Protein AF-A0A6N7JPL5-F1 (afdb_monomer)

Foldseek 3Di:
DDDDDDDDDDDDDDDDDDDDDPDDDDDDDDDDQDPVNVVVVVPDDDDPDDDDDPDPVPDQDPVRVVVVVVVVLVVLVPPQPPPADQADQLDDQDQLLPDDPVSLVSLVVSLVSLLVSLVSRLVVLVVVCVVCVVPDDPVRNVVSVVNNVSSVVSSVVSVVNSVVSNVNNCVNVVVCPDDPDD

Nearest PDB structures (foldseek):
  4afl-assembly1_C  TM=7.849E-01  e=1.582E+00  Homo sapiens
  5me8-assembly1_B  TM=6.069E-01  e=1.582E+00  Homo sapiens
  6byj-assembly1_A  TM=5.836E-01  e=2.526E+00  Homo sapiens
  8d9o-assembly1_A  TM=3.105E-01  e=5.509E+00  synthetic construct
  6fws-assembly1_A  TM=2.160E-01  e=5.803E+00  Escherichia coli

Secondary structure (DSSP, 8-state):
----------------------PPPPS---SS--HHHHHHHHTSPPPS-PPPPPPGGGSPPHHHHHHHHHHHHHHT-PPPPTT-PPPPP--PPP-TTT--HHHHHHHHHHHHHHHHHHHHHHHHHHHHHHHHTTT--HHHHHHHHHHHHHHHHHHHHHHHHHHHHHHHHHHHHHS-PPPPP-

Sequence (182 aa):
MSVLSSRTLVAAALLFSAGTAYAAPDKSEPVGPTMGDIVRQASQPAPKAAAPLPAATNLPTMGDIVKQTEAQAKAAQHKAPEGCTRPKLPGDVPDGTKANEEEIRQAQLRVKAYVSESEEFNRCLDALVQANYSRLTVHEYLSLTAQHDLTISAMQLFAERFNVQLRAFKARNNGTAPAAKP

Mean predicted aligned error: 18.28 Å

pLDDT: mean 76.21, std 21.55, range [36.75, 98.38]

Solvent-accessible surface area (backbone atoms only — not comparable to full-atom values): 11557 Å² total; per-residue (Å²): 133,83,90,84,89,90,86,82,86,90,87,89,84,89,81,91,80,82,87,79,89,83,78,79,87,79,86,87,82,77,98,64,82,48,76,67,52,53,53,52,60,73,66,50,79,76,73,83,74,73,77,79,73,80,68,77,85,76,58,77,48,73,68,50,50,53,52,48,50,53,49,47,63,61,56,64,67,56,81,55,58,91,96,35,62,73,53,66,79,56,70,80,70,66,57,20,85,73,51,54,72,66,57,53,50,53,38,50,52,32,47,49,50,30,42,55,38,40,53,53,27,40,54,42,51,52,50,51,46,67,76,37,54,94,75,51,50,74,66,57,49,52,52,54,51,50,52,42,53,52,48,55,51,49,45,51,51,54,51,50,56,43,53,54,23,51,49,40,31,48,54,58,58,65,72,58,64,78,77,77,79,132

Radius of gyration: 32.78 Å; Cα contacts (8 Å, |Δi|>4): 74; chains: 1; bounding box: 77×60×92 Å

Structure (mmCIF, N/CA/C/O backbone):
data_AF-A0A6N7JPL5-F1
#
_entry.id   AF-A0A6N7JPL5-F1
#
loop_
_atom_site.group_PDB
_atom_site.id
_atom_site.type_symbol
_atom_site.label_atom_id
_atom_site.label_alt_id
_atom_site.label_comp_id
_atom_site.label_asym_id
_atom_site.label_entity_id
_atom_site.label_seq_id
_atom_site.pdbx_PDB_ins_code
_atom_site.Cartn_x
_atom_site.Cartn_y
_atom_site.Cartn_z
_atom_site.occupancy
_atom_site.B_iso_or_equiv
_atom_site.auth_seq_id
_atom_site.auth_comp_id
_atom_site.auth_asym_id
_atom_site.auth_atom_id
_atom_site.pdbx_PDB_model_num
ATOM 1 N N . MET A 1 1 ? 39.812 3.979 -54.400 1.00 36.75 1 MET A N 1
ATOM 2 C CA . MET A 1 1 ? 39.839 3.246 -55.685 1.00 36.75 1 MET A CA 1
ATOM 3 C C . MET A 1 1 ? 40.605 1.946 -55.467 1.00 36.75 1 MET A C 1
ATOM 5 O O . MET A 1 1 ? 41.657 2.026 -54.851 1.00 36.75 1 MET A O 1
ATOM 9 N N . SER A 1 2 ? 40.050 0.820 -55.951 1.00 38.59 2 SER A N 1
ATOM 10 C CA . SER A 1 2 ? 40.693 -0.501 -56.195 1.00 38.59 2 SER A CA 1
ATOM 11 C C . SER A 1 2 ? 41.146 -1.281 -54.942 1.00 38.59 2 SER A C 1
ATOM 13 O O . SER A 1 2 ? 42.083 -0.867 -54.279 1.00 38.59 2 SER A O 1
ATOM 15 N N . VAL A 1 3 ? 40.468 -2.323 -54.429 1.00 51.06 3 VAL A N 1
ATOM 16 C CA . VAL A 1 3 ? 40.044 -3.644 -54.974 1.00 51.06 3 VAL A CA 1
ATOM 17 C C . VAL A 1 3 ? 41.196 -4.453 -55.586 1.00 51.06 3 VAL A C 1
ATOM 19 O O . VAL A 1 3 ? 41.729 -4.006 -56.586 1.00 51.06 3 VAL A O 1
ATOM 22 N N . LEU A 1 4 ? 41.520 -5.631 -55.020 1.00 41.69 4 LEU A N 1
ATOM 23 C CA . LEU A 1 4 ? 41.987 -6.883 -55.671 1.00 41.69 4 LEU A CA 1
ATOM 24 C C . LEU A 1 4 ? 42.273 -7.917 -54.544 1.00 41.69 4 LEU A C 1
ATOM 26 O O . LEU A 1 4 ? 43.104 -7.664 -53.686 1.00 41.69 4 LEU A O 1
ATOM 30 N N . SER A 1 5 ? 41.470 -8.964 -54.316 1.00 40.91 5 SER A N 1
ATOM 31 C CA . SER A 1 5 ? 41.244 -10.185 -55.115 1.00 40.91 5 SER A CA 1
ATOM 32 C C . SER A 1 5 ? 42.440 -11.145 -55.118 1.00 40.91 5 SER A C 1
ATOM 34 O O . SER A 1 5 ? 43.470 -10.818 -55.696 1.00 40.91 5 SER A O 1
ATOM 36 N N . SER A 1 6 ? 42.272 -12.348 -54.547 1.00 42.44 6 SER A N 1
ATOM 37 C CA . SER A 1 6 ? 42.790 -13.605 -55.122 1.00 42.44 6 SER A CA 1
ATOM 38 C C . SER A 1 6 ? 42.165 -14.841 -54.463 1.00 42.44 6 SER A C 1
ATOM 40 O O . SER A 1 6 ? 42.281 -15.078 -53.264 1.00 42.44 6 SER A O 1
ATOM 42 N N . ARG A 1 7 ? 41.479 -15.609 -55.311 1.00 54.47 7 ARG A N 1
ATOM 43 C CA . ARG A 1 7 ? 40.916 -16.949 -55.119 1.00 54.47 7 ARG A CA 1
ATOM 44 C C . ARG A 1 7 ? 41.862 -17.970 -55.760 1.00 54.47 7 ARG A C 1
ATOM 46 O O . ARG A 1 7 ? 42.223 -17.731 -56.905 1.00 54.47 7 ARG A O 1
ATOM 53 N N . THR A 1 8 ? 42.109 -19.121 -55.124 1.00 48.72 8 THR A N 1
ATOM 54 C CA . THR A 1 8 ? 42.461 -20.415 -55.781 1.00 48.72 8 THR A CA 1
ATOM 55 C C . THR A 1 8 ? 42.454 -21.529 -54.716 1.00 48.72 8 THR A C 1
ATOM 57 O O . THR A 1 8 ? 43.172 -21.406 -53.732 1.00 48.72 8 THR A O 1
ATOM 60 N N . LEU A 1 9 ? 41.454 -22.430 -54.700 1.00 42.22 9 LEU A N 1
ATOM 61 C CA . LEU A 1 9 ? 41.386 -23.771 -55.347 1.00 42.22 9 LEU A CA 1
ATOM 62 C C . LEU A 1 9 ? 42.256 -24.826 -54.615 1.00 42.22 9 LEU A C 1
ATOM 64 O O . LEU A 1 9 ? 43.466 -24.677 -54.596 1.00 42.22 9 LEU A O 1
ATOM 68 N N . VAL A 1 10 ? 41.704 -25.760 -53.817 1.00 39.75 10 VAL A N 1
ATOM 69 C CA . VAL A 1 10 ? 40.928 -27.009 -54.100 1.00 39.75 10 VAL A CA 1
ATOM 70 C C . VAL A 1 10 ? 41.805 -28.280 -54.128 1.00 39.75 10 VAL A C 1
ATOM 72 O O . VAL A 1 10 ? 42.851 -28.281 -54.761 1.00 39.75 10 VAL A O 1
ATOM 75 N N . ALA A 1 11 ? 41.265 -29.349 -53.507 1.00 37.47 11 ALA A N 1
ATOM 76 C CA . ALA A 1 11 ? 41.496 -30.807 -53.662 1.00 37.47 11 ALA A CA 1
ATOM 77 C C . ALA A 1 11 ? 42.082 -31.487 -52.401 1.00 37.47 11 ALA A C 1
ATOM 79 O O . ALA A 1 11 ? 43.227 -31.257 -52.042 1.00 37.47 11 ALA A O 1
ATOM 80 N N . ALA A 1 12 ? 41.286 -32.166 -51.564 1.00 40.09 12 ALA A N 1
ATOM 81 C CA . ALA A 1 12 ? 40.599 -33.460 -51.740 1.00 40.09 12 ALA A CA 1
ATOM 82 C C . ALA A 1 12 ? 41.503 -34.678 -51.457 1.00 40.09 12 ALA A C 1
ATOM 84 O O . ALA A 1 12 ? 42.301 -35.079 -52.296 1.00 40.09 12 ALA A O 1
ATOM 85 N N . ALA A 1 13 ? 41.290 -35.316 -50.302 1.00 44.47 13 ALA A N 1
ATOM 86 C CA . ALA A 1 13 ? 41.594 -36.729 -50.084 1.00 44.47 13 ALA A CA 1
ATOM 87 C C . ALA A 1 13 ? 40.522 -37.328 -49.157 1.00 44.47 13 ALA A C 1
ATOM 89 O O . ALA A 1 13 ? 40.484 -37.072 -47.955 1.00 44.47 13 ALA A O 1
ATOM 90 N N . LEU A 1 14 ? 39.608 -38.075 -49.776 1.00 41.97 14 LEU A N 1
ATOM 91 C CA . LEU A 1 14 ? 38.619 -38.948 -49.153 1.00 41.97 14 LEU A CA 1
ATOM 92 C C . LEU A 1 14 ? 39.311 -40.230 -48.683 1.00 41.97 14 LEU A C 1
ATOM 94 O O . LEU A 1 14 ? 39.917 -40.901 -49.513 1.00 41.97 14 LEU A O 1
ATOM 98 N N . LEU A 1 15 ? 39.108 -40.639 -47.430 1.00 47.34 15 LEU A N 1
ATOM 99 C CA . LEU A 1 15 ? 38.993 -42.059 -47.095 1.00 47.34 15 LEU A CA 1
ATOM 100 C C . LEU A 1 15 ? 37.848 -42.267 -46.099 1.00 47.34 15 LEU A C 1
ATOM 102 O O . LEU A 1 15 ? 37.816 -41.722 -45.000 1.00 47.34 15 LEU A O 1
ATOM 106 N N . PHE A 1 16 ? 36.886 -43.045 -46.584 1.00 41.75 16 PHE A N 1
ATOM 107 C CA . PHE A 1 16 ? 35.718 -43.590 -45.914 1.00 41.75 16 PHE A CA 1
ATOM 108 C C . PHE A 1 16 ? 36.134 -44.574 -44.811 1.00 41.75 16 PHE A C 1
ATOM 110 O O . PHE A 1 16 ? 36.877 -45.516 -45.080 1.00 41.75 16 PHE A O 1
ATOM 117 N N . SER A 1 17 ? 35.536 -44.459 -43.629 1.00 48.12 17 SER A N 1
ATOM 118 C CA . SER A 1 17 ? 35.258 -45.619 -42.777 1.00 48.12 17 SER A CA 1
ATOM 119 C C . SER A 1 17 ? 33.965 -45.380 -41.996 1.00 48.12 17 SER A C 1
ATOM 121 O O . SER A 1 17 ? 33.706 -44.285 -41.505 1.00 48.12 17 SER A O 1
ATOM 123 N N . ALA A 1 18 ? 33.123 -46.407 -42.009 1.00 48.44 18 ALA A N 1
ATOM 124 C CA . ALA A 1 18 ? 31.690 -46.398 -41.760 1.00 48.44 18 ALA A CA 1
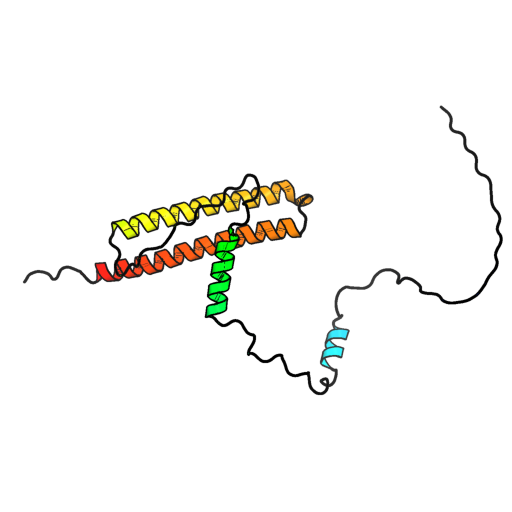ATOM 125 C C . ALA A 1 18 ? 31.257 -46.161 -40.302 1.00 48.44 18 ALA A C 1
ATOM 127 O O . ALA A 1 18 ? 31.942 -46.595 -39.385 1.00 48.44 18 ALA A O 1
ATOM 128 N N . GLY A 1 19 ? 30.035 -45.615 -40.166 1.00 46.41 19 GLY A N 1
ATOM 129 C CA . GLY A 1 19 ? 29.077 -45.836 -39.066 1.00 46.41 19 GLY A CA 1
ATOM 130 C C . GLY A 1 19 ? 29.465 -45.208 -37.723 1.00 46.41 19 GLY A C 1
ATOM 131 O O . GLY A 1 19 ? 30.505 -45.509 -37.171 1.00 46.41 19 GLY A O 1
ATOM 132 N N . THR A 1 20 ? 28.692 -44.333 -37.091 1.00 46.09 20 THR A N 1
ATOM 133 C CA . THR A 1 20 ? 27.236 -44.296 -36.933 1.00 46.09 20 THR A CA 1
ATOM 134 C C . THR A 1 20 ? 26.766 -42.847 -36.821 1.00 46.09 20 THR A C 1
ATOM 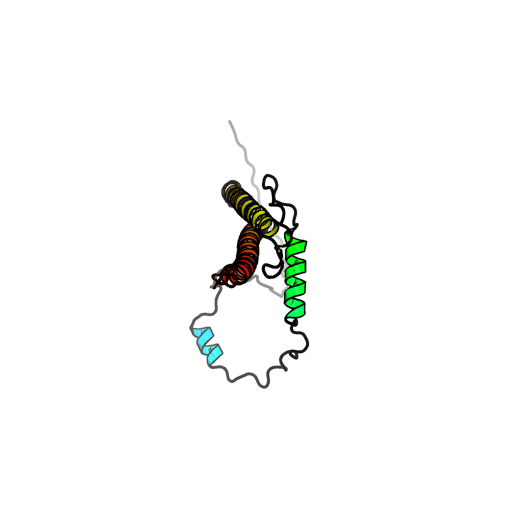136 O O . THR A 1 20 ? 27.320 -42.062 -36.053 1.00 46.09 20 THR A O 1
ATOM 139 N N . ALA A 1 21 ? 25.724 -42.509 -37.575 1.00 43.69 21 ALA A N 1
ATOM 140 C CA . ALA A 1 21 ? 25.060 -41.217 -37.537 1.00 43.69 21 ALA A CA 1
ATOM 141 C C . ALA A 1 21 ? 24.311 -41.013 -36.209 1.00 43.69 21 ALA A C 1
ATOM 143 O O . ALA A 1 21 ? 23.420 -41.791 -35.882 1.00 43.69 21 ALA A O 1
ATOM 144 N N . TYR A 1 22 ? 24.609 -39.920 -35.506 1.00 40.62 22 TYR A N 1
ATOM 145 C CA . TYR A 1 22 ? 23.602 -39.211 -34.719 1.00 40.62 22 TYR A CA 1
ATOM 146 C C . TYR A 1 22 ? 23.295 -37.913 -35.457 1.00 40.62 22 TYR A C 1
ATOM 148 O O . TYR A 1 22 ? 24.018 -36.923 -35.363 1.00 40.62 22 TYR A O 1
ATOM 156 N N . ALA A 1 23 ? 22.252 -37.981 -36.281 1.00 39.84 23 ALA A N 1
ATOM 157 C CA . ALA A 1 23 ? 21.664 -36.828 -36.932 1.00 39.84 23 ALA A CA 1
ATOM 158 C C . ALA A 1 23 ? 20.951 -35.959 -35.887 1.00 39.84 23 ALA A C 1
ATOM 160 O O . ALA A 1 23 ? 20.219 -36.460 -35.032 1.00 39.84 23 ALA A O 1
ATOM 161 N N . ALA A 1 24 ? 21.184 -34.654 -35.985 1.00 41.12 24 ALA A N 1
ATOM 162 C CA . ALA A 1 24 ? 20.411 -33.619 -35.321 1.00 41.12 24 ALA A CA 1
ATOM 163 C C . ALA A 1 24 ? 18.942 -33.649 -35.793 1.00 41.12 24 ALA A C 1
ATOM 165 O O . ALA A 1 24 ? 18.706 -33.906 -36.976 1.00 41.12 24 ALA A O 1
ATOM 166 N N . PRO A 1 25 ? 17.959 -33.349 -34.927 1.00 40.94 25 PRO A N 1
ATOM 167 C CA . PRO A 1 25 ? 16.600 -33.107 -35.381 1.00 40.94 25 PRO A CA 1
ATOM 168 C C . PRO A 1 25 ? 16.452 -31.685 -35.942 1.00 40.94 25 PRO A C 1
ATOM 170 O O . PRO A 1 25 ? 16.806 -30.688 -35.309 1.00 40.94 25 PRO A O 1
ATOM 173 N N . ASP A 1 26 ? 15.937 -31.664 -37.167 1.00 37.12 26 ASP A N 1
ATOM 174 C CA . ASP A 1 26 ? 15.482 -30.528 -37.962 1.00 37.12 26 ASP A CA 1
ATOM 175 C C . ASP A 1 26 ? 14.224 -29.870 -37.349 1.00 37.12 26 ASP A C 1
ATOM 177 O O . ASP A 1 26 ? 13.597 -30.379 -36.419 1.00 37.12 26 ASP A O 1
ATOM 181 N N . LYS A 1 27 ? 13.897 -28.693 -37.870 1.00 46.41 27 LYS A N 1
ATOM 182 C CA . LYS A 1 27 ? 12.919 -27.709 -37.415 1.00 46.41 27 LYS A CA 1
ATOM 183 C C . LYS A 1 27 ? 11.459 -28.183 -37.455 1.00 46.41 27 LYS A C 1
ATOM 185 O O . LYS A 1 27 ? 11.039 -28.906 -38.351 1.00 46.41 27 LYS A O 1
ATOM 190 N N . SER A 1 28 ? 10.691 -27.526 -36.574 1.00 50.94 28 SER A N 1
ATOM 191 C CA . SER A 1 28 ? 9.238 -27.259 -36.586 1.00 50.94 28 SER A CA 1
ATOM 192 C C . SER A 1 28 ? 8.277 -28.430 -36.380 1.00 50.94 28 SER A C 1
ATOM 194 O O . SER A 1 28 ? 8.036 -29.170 -37.318 1.00 50.94 28 SER A O 1
ATOM 196 N N . GLU A 1 29 ? 7.634 -28.473 -35.200 1.00 48.31 29 GLU A N 1
ATOM 197 C CA . GLU A 1 29 ? 6.207 -28.806 -35.002 1.00 48.31 29 GLU A CA 1
ATOM 198 C C . GLU A 1 29 ? 5.750 -28.484 -33.546 1.00 48.31 29 GLU A C 1
ATOM 200 O O . GLU A 1 29 ? 6.598 -28.209 -32.693 1.00 48.31 29 GLU A O 1
ATOM 205 N N . PRO A 1 30 ? 4.434 -28.337 -33.277 1.00 48.44 30 PRO A N 1
ATOM 206 C CA . PRO A 1 30 ? 3.865 -27.397 -32.306 1.00 48.44 30 PRO A CA 1
ATOM 207 C C . PRO A 1 30 ? 4.050 -27.797 -30.836 1.00 48.44 30 PRO A C 1
ATOM 209 O O . PRO A 1 30 ? 3.914 -28.954 -30.449 1.00 48.44 30 PRO A O 1
ATOM 212 N N . VAL A 1 31 ? 4.288 -26.791 -29.988 1.00 61.78 31 VAL A N 1
ATOM 213 C CA . VAL A 1 31 ? 4.365 -26.928 -28.526 1.00 61.78 31 VAL A CA 1
ATOM 214 C C . VAL A 1 31 ? 2.949 -27.075 -27.963 1.00 61.78 31 VAL A C 1
ATOM 216 O O . VAL A 1 31 ? 2.324 -26.105 -27.544 1.00 61.78 31 VAL A O 1
ATOM 219 N N . GLY A 1 32 ? 2.419 -28.294 -27.991 1.00 68.25 32 GLY A N 1
ATOM 220 C CA . GLY A 1 32 ? 1.188 -28.648 -27.293 1.00 68.25 32 GLY A CA 1
ATOM 221 C C . GLY A 1 32 ? 0.571 -29.944 -27.819 1.00 68.25 32 GLY A C 1
ATOM 222 O O . GLY A 1 32 ? 0.579 -30.157 -29.031 1.00 68.25 32 GLY A O 1
ATOM 223 N N . PRO A 1 33 ? 0.033 -30.809 -26.938 1.00 69.38 33 PRO A N 1
ATOM 224 C CA . PRO A 1 33 ? -0.679 -32.003 -27.373 1.00 69.38 33 PRO A CA 1
ATOM 225 C C . PRO A 1 33 ? -1.859 -31.593 -28.254 1.00 69.38 33 PRO A C 1
ATOM 227 O O . PRO A 1 33 ? -2.639 -30.703 -27.903 1.00 69.38 33 PRO A O 1
ATOM 230 N N . THR A 1 34 ? -1.987 -32.230 -29.413 1.00 73.56 34 THR A N 1
ATOM 231 C CA . THR A 1 34 ? -3.119 -31.977 -30.301 1.00 73.56 34 THR A CA 1
ATOM 232 C C . THR A 1 34 ? -4.392 -32.543 -29.675 1.00 73.56 34 THR A C 1
ATOM 234 O O . THR A 1 34 ? -4.351 -33.433 -28.823 1.00 73.56 34 THR A O 1
ATOM 237 N N . MET A 1 35 ? -5.563 -32.070 -30.110 1.00 68.56 35 MET A N 1
ATOM 238 C CA . MET A 1 35 ? -6.845 -32.592 -29.617 1.00 68.56 35 MET A CA 1
ATOM 239 C C . MET A 1 35 ? -6.947 -34.126 -29.783 1.00 68.56 35 MET A C 1
ATOM 241 O O . MET A 1 35 ? -7.565 -34.799 -28.961 1.00 68.56 35 MET A O 1
ATOM 245 N N . GLY A 1 36 ? -6.289 -34.685 -30.808 1.00 72.56 36 GLY A N 1
ATOM 246 C CA . GLY A 1 36 ? -6.183 -36.130 -31.025 1.00 72.56 36 GLY A CA 1
ATOM 247 C C . GLY A 1 36 ? -5.341 -36.849 -29.966 1.00 72.56 36 GLY A C 1
ATOM 248 O O . GLY A 1 36 ? -5.713 -37.941 -29.538 1.00 72.56 36 GLY A O 1
ATOM 249 N N . ASP A 1 37 ? -4.268 -36.223 -29.481 1.00 71.50 37 ASP A N 1
ATOM 250 C CA . ASP A 1 37 ? -3.415 -36.768 -28.417 1.00 71.50 37 ASP A CA 1
ATOM 251 C C . ASP A 1 37 ? -4.142 -36.783 -27.071 1.00 71.50 37 ASP A C 1
ATOM 253 O O . ASP A 1 37 ? -4.067 -37.762 -26.330 1.00 71.50 37 ASP A O 1
ATOM 257 N N . ILE A 1 38 ? -4.935 -35.744 -26.794 1.00 69.69 38 ILE A N 1
ATOM 258 C CA . ILE A 1 38 ? -5.734 -35.630 -25.566 1.00 69.69 38 ILE A CA 1
ATOM 259 C C . ILE A 1 38 ? -6.816 -36.718 -25.523 1.00 69.69 38 ILE A C 1
ATOM 261 O O . ILE A 1 38 ? -6.985 -37.394 -24.507 1.00 69.69 38 ILE A O 1
ATOM 265 N N . VAL A 1 39 ? -7.517 -36.946 -26.639 1.00 71.75 39 VAL A N 1
ATOM 266 C CA . VAL A 1 39 ? -8.549 -37.992 -26.734 1.00 71.75 39 VAL A CA 1
ATOM 267 C C . VAL A 1 39 ? -7.930 -39.386 -26.643 1.00 71.75 39 VAL A C 1
ATOM 269 O O . VAL A 1 39 ? -8.478 -40.268 -25.979 1.00 71.75 39 VAL A O 1
ATOM 272 N N . ARG A 1 40 ? -6.757 -39.595 -27.250 1.00 68.38 40 ARG A N 1
ATOM 273 C CA . ARG A 1 40 ? -6.051 -40.877 -27.176 1.00 68.38 40 ARG A CA 1
ATOM 274 C C . ARG A 1 40 ? -5.543 -41.162 -25.765 1.00 68.38 40 ARG A C 1
ATOM 276 O O . ARG A 1 40 ? -5.648 -42.299 -25.322 1.00 68.38 40 ARG A O 1
ATOM 283 N N . GLN A 1 41 ? -5.071 -40.146 -25.046 1.00 65.38 41 GLN A N 1
ATOM 284 C CA . GLN A 1 41 ? -4.635 -40.252 -23.653 1.00 65.38 41 GLN A CA 1
ATOM 285 C C . GLN A 1 41 ? -5.808 -40.490 -22.688 1.00 65.38 41 GLN A C 1
ATOM 287 O O . GLN A 1 41 ? -5.671 -41.278 -21.757 1.00 65.38 41 GLN A O 1
ATOM 292 N N . ALA A 1 42 ? -6.982 -39.908 -22.955 1.00 62.03 42 ALA A N 1
ATOM 293 C CA . ALA A 1 42 ? -8.213 -40.193 -22.210 1.00 62.03 42 ALA A CA 1
ATOM 294 C C . ALA A 1 42 ? -8.789 -41.597 -22.490 1.00 62.03 42 ALA A C 1
ATOM 296 O O . ALA A 1 42 ? -9.540 -42.131 -21.678 1.00 62.03 42 ALA A O 1
ATOM 297 N N . SER A 1 43 ? -8.426 -42.200 -23.627 1.00 64.75 43 SER A N 1
ATOM 298 C CA . SER A 1 43 ? -8.882 -43.533 -24.046 1.00 64.75 43 SER A CA 1
ATOM 299 C C . SER A 1 43 ? -7.925 -44.663 -23.641 1.00 64.75 43 SER A C 1
ATOM 301 O O . SER A 1 43 ? -8.206 -45.830 -23.922 1.00 64.75 43 SER A O 1
ATOM 303 N N . GLN A 1 44 ? -6.786 -44.354 -23.005 1.00 59.34 44 GLN A N 1
ATOM 304 C CA . GLN A 1 44 ? -5.887 -45.384 -22.486 1.00 59.34 44 GLN A CA 1
ATOM 305 C C . GLN A 1 44 ? -6.491 -46.025 -21.222 1.00 59.34 44 GLN A C 1
ATOM 307 O O . GLN A 1 44 ? -6.942 -45.306 -20.328 1.00 59.34 44 GLN A O 1
ATOM 312 N N . PRO A 1 45 ? -6.495 -47.368 -21.104 1.00 49.69 45 PRO A N 1
ATOM 313 C CA . PRO A 1 45 ? -6.886 -48.031 -19.867 1.00 49.69 45 PRO A CA 1
ATOM 314 C C . PRO A 1 45 ? -5.958 -47.583 -18.733 1.00 49.69 45 PRO A C 1
ATOM 316 O O . PRO A 1 45 ? -4.741 -47.518 -18.915 1.00 49.69 45 PRO A O 1
ATOM 319 N N . ALA A 1 46 ? -6.549 -47.260 -17.579 1.00 49.31 46 ALA A N 1
ATOM 320 C CA . ALA A 1 46 ? -5.838 -46.710 -16.431 1.00 49.31 46 ALA A CA 1
ATOM 321 C C . ALA A 1 46 ? -4.560 -47.516 -16.120 1.00 49.31 46 ALA A C 1
ATOM 323 O O . ALA A 1 46 ? -4.621 -48.752 -16.060 1.00 49.31 46 ALA A O 1
ATOM 324 N N . PRO A 1 47 ? -3.407 -46.857 -15.902 1.00 48.94 47 PRO A N 1
ATOM 325 C CA . PRO A 1 47 ? -2.208 -47.556 -15.471 1.00 48.94 47 PRO A CA 1
ATOM 326 C C . PRO A 1 47 ? -2.511 -48.292 -14.162 1.00 48.94 47 PRO A C 1
ATOM 328 O O . PRO A 1 47 ? -3.075 -47.722 -13.224 1.00 48.94 47 PRO A O 1
ATOM 331 N N . LYS A 1 48 ? -2.169 -49.585 -14.115 1.00 52.19 48 LYS A N 1
ATOM 332 C CA . LYS A 1 48 ? -2.268 -50.406 -12.904 1.00 52.19 48 LYS A CA 1
ATOM 333 C C . LYS A 1 48 ? -1.555 -49.683 -11.761 1.00 52.19 48 LYS A C 1
ATOM 335 O O . LYS A 1 48 ? -0.360 -49.447 -11.868 1.00 52.19 48 LYS A O 1
ATOM 340 N N . ALA A 1 49 ? -2.320 -49.375 -10.712 1.00 46.09 49 ALA A N 1
ATOM 341 C CA . ALA A 1 49 ? -1.892 -48.820 -9.430 1.00 46.09 49 ALA A CA 1
ATOM 342 C C . ALA A 1 49 ? -0.824 -47.717 -9.541 1.00 46.09 49 ALA A C 1
ATOM 344 O O . ALA A 1 49 ? 0.378 -47.978 -9.521 1.00 46.09 49 ALA A O 1
ATOM 345 N N . ALA A 1 50 ? -1.285 -46.464 -9.579 1.00 52.09 50 ALA A N 1
ATOM 346 C CA . ALA A 1 50 ? -0.453 -45.334 -9.194 1.00 52.09 50 ALA A CA 1
ATOM 347 C C . ALA A 1 50 ? 0.257 -45.660 -7.869 1.00 52.09 50 ALA A C 1
ATOM 349 O O . ALA A 1 50 ? -0.376 -46.151 -6.928 1.00 52.09 50 ALA A O 1
ATOM 350 N N . ALA A 1 51 ? 1.565 -45.403 -7.805 1.00 52.81 51 ALA A N 1
ATOM 351 C CA . ALA A 1 51 ? 2.284 -45.393 -6.539 1.00 52.81 51 ALA A CA 1
ATOM 352 C C . ALA A 1 51 ? 1.490 -44.553 -5.517 1.00 52.81 51 ALA A C 1
ATOM 354 O O . ALA A 1 51 ? 0.876 -43.556 -5.920 1.00 52.81 51 ALA A O 1
ATOM 355 N N . PRO A 1 52 ? 1.459 -44.934 -4.226 1.00 49.72 52 PRO A N 1
ATOM 356 C CA . PRO A 1 52 ? 0.733 -44.172 -3.222 1.00 49.72 52 PRO A CA 1
ATOM 357 C C . PRO A 1 52 ? 1.162 -42.707 -3.290 1.00 49.72 52 PRO A C 1
ATOM 359 O O . PRO A 1 52 ? 2.359 -42.410 -3.283 1.00 49.72 52 PRO A O 1
ATOM 362 N N . LEU A 1 53 ? 0.184 -41.803 -3.371 1.00 51.59 53 LEU A N 1
ATOM 363 C CA . LEU A 1 53 ? 0.416 -40.376 -3.167 1.00 51.59 53 LEU A CA 1
ATOM 364 C C . LEU A 1 53 ? 1.246 -40.205 -1.882 1.00 51.59 53 LEU A C 1
ATOM 366 O O . LEU A 1 53 ? 0.977 -40.916 -0.904 1.00 51.59 53 LEU A O 1
ATOM 370 N N . PRO A 1 54 ? 2.251 -39.308 -1.856 1.00 55.56 54 PRO A N 1
ATOM 371 C CA . PRO A 1 54 ? 3.003 -39.054 -0.637 1.00 55.56 54 P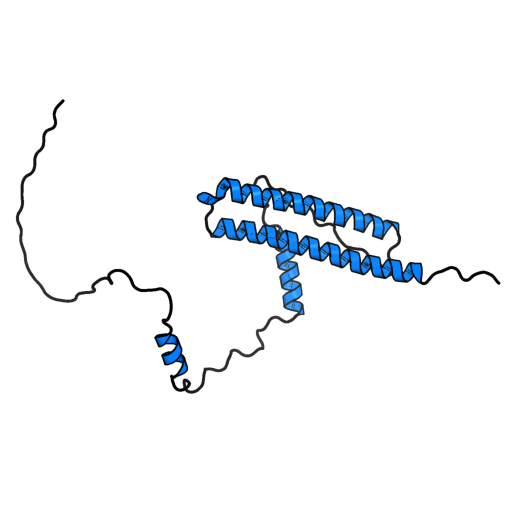RO A CA 1
ATOM 372 C C . PRO A 1 54 ? 2.015 -38.727 0.484 1.00 55.56 54 PRO A C 1
ATOM 374 O O . PRO A 1 54 ? 1.083 -37.944 0.293 1.00 55.56 54 PRO A O 1
ATOM 377 N N . ALA A 1 55 ? 2.186 -39.383 1.631 1.00 53.72 55 ALA A N 1
ATOM 378 C CA . ALA A 1 55 ? 1.300 -39.219 2.770 1.00 53.72 55 ALA A CA 1
ATOM 379 C C . ALA A 1 55 ? 1.120 -37.727 3.103 1.00 53.72 55 ALA A C 1
ATOM 381 O O . ALA A 1 55 ? 2.086 -36.960 3.131 1.00 53.72 55 ALA A O 1
ATOM 382 N N . ALA A 1 56 ? -0.122 -37.334 3.402 1.00 55.09 56 ALA A N 1
ATOM 383 C CA . ALA A 1 56 ? -0.534 -35.980 3.793 1.00 55.09 56 ALA A CA 1
ATOM 384 C C . ALA A 1 56 ? 0.192 -35.427 5.042 1.00 55.09 56 ALA A C 1
ATOM 386 O O . ALA A 1 56 ? -0.032 -34.291 5.445 1.00 55.09 56 ALA A O 1
ATOM 387 N N . THR A 1 57 ? 1.082 -36.213 5.647 1.00 58.97 57 THR A N 1
ATOM 388 C CA . THR A 1 57 ? 1.905 -35.875 6.811 1.00 58.97 57 THR A CA 1
ATOM 389 C C . THR A 1 57 ? 2.964 -34.802 6.547 1.00 58.97 57 THR A C 1
ATOM 391 O O . THR A 1 57 ? 3.559 -34.324 7.502 1.00 58.97 57 THR A O 1
ATOM 394 N N . ASN A 1 58 ? 3.208 -34.418 5.288 1.00 64.94 58 ASN A N 1
ATOM 395 C CA . ASN A 1 58 ? 4.159 -33.355 4.921 1.00 64.94 58 ASN A CA 1
ATOM 396 C C . ASN A 1 58 ? 3.484 -32.059 4.436 1.00 64.94 58 ASN A C 1
ATOM 398 O O . ASN A 1 58 ? 4.159 -31.180 3.901 1.00 64.94 58 ASN A O 1
ATOM 402 N N . LEU A 1 59 ? 2.161 -31.932 4.576 1.00 63.94 59 LEU A N 1
ATOM 403 C CA . LEU A 1 59 ? 1.478 -30.679 4.267 1.00 63.94 59 LEU A CA 1
ATOM 404 C C . LEU A 1 59 ? 1.735 -29.668 5.396 1.00 63.94 59 LEU A C 1
ATOM 406 O O . LEU A 1 59 ? 1.543 -30.020 6.562 1.00 63.94 59 LEU A O 1
ATOM 410 N N . PRO A 1 60 ? 2.140 -28.424 5.078 1.00 74.38 60 PRO A N 1
ATOM 411 C CA . PRO A 1 60 ? 2.253 -27.364 6.071 1.00 74.38 60 PRO A CA 1
ATOM 412 C C . PRO A 1 60 ? 0.934 -27.210 6.829 1.00 74.38 60 PRO A C 1
ATOM 414 O O . PRO A 1 60 ? -0.137 -27.133 6.219 1.00 74.38 60 PRO A O 1
ATOM 417 N N . THR A 1 61 ? 0.992 -27.156 8.157 1.00 84.06 61 THR A N 1
ATOM 418 C CA . THR A 1 61 ? -0.199 -26.847 8.951 1.00 84.06 61 THR A CA 1
ATOM 419 C C . THR A 1 61 ? -0.605 -25.388 8.727 1.00 84.06 61 THR A C 1
ATOM 421 O O . THR A 1 61 ? 0.208 -24.565 8.307 1.00 84.06 61 THR A O 1
ATOM 424 N N . MET A 1 62 ? -1.847 -25.009 9.051 1.00 73.88 62 MET A N 1
ATOM 425 C CA . MET A 1 62 ? -2.251 -23.594 8.979 1.00 73.88 62 MET A CA 1
ATOM 426 C C . MET A 1 62 ? -1.337 -22.681 9.815 1.00 73.88 62 MET A C 1
ATOM 428 O O . MET A 1 62 ? -1.062 -21.555 9.406 1.00 73.88 62 MET A O 1
ATOM 432 N N . GLY A 1 63 ? -0.816 -23.175 10.946 1.00 80.75 63 GLY A N 1
ATOM 433 C CA . GLY A 1 63 ? 0.171 -22.455 11.752 1.00 80.75 63 GLY A CA 1
ATOM 434 C C . GLY A 1 63 ? 1.500 -22.251 11.022 1.00 80.75 63 GLY A C 1
ATOM 435 O O . GLY A 1 63 ? 2.068 -21.161 11.087 1.00 80.75 63 GLY A O 1
ATOM 436 N N . ASP A 1 64 ? 1.962 -23.256 10.274 1.00 80.31 64 ASP A N 1
ATOM 437 C CA . ASP A 1 64 ? 3.178 -23.160 9.458 1.00 80.31 64 ASP A CA 1
ATOM 438 C C . ASP A 1 64 ? 2.991 -22.187 8.297 1.00 80.31 64 ASP A C 1
ATOM 440 O O . ASP A 1 64 ? 3.875 -21.378 8.034 1.00 80.31 64 ASP A O 1
ATOM 444 N N . ILE A 1 65 ? 1.816 -22.196 7.662 1.00 77.00 65 ILE A N 1
ATOM 445 C CA . ILE A 1 65 ? 1.479 -21.270 6.577 1.00 77.00 65 ILE A CA 1
ATOM 446 C C . ILE A 1 65 ? 1.505 -19.830 7.086 1.00 77.00 65 ILE A C 1
ATOM 448 O O . ILE A 1 65 ? 2.160 -18.998 6.462 1.00 77.00 65 ILE A O 1
ATOM 452 N N . VAL A 1 66 ? 0.861 -19.53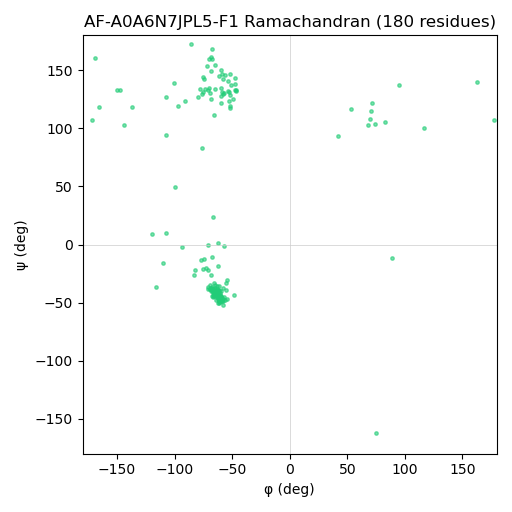4 8.224 1.00 77.38 66 VAL A N 1
ATOM 453 C CA . VAL A 1 66 ? 0.867 -18.192 8.842 1.00 77.38 66 VAL A CA 1
ATOM 454 C C . VAL A 1 66 ? 2.288 -17.758 9.195 1.00 77.38 66 VAL A C 1
ATOM 456 O O . VAL A 1 66 ? 2.715 -16.661 8.843 1.00 77.38 66 VAL A O 1
ATOM 459 N N . LYS A 1 67 ? 3.065 -18.638 9.827 1.00 79.44 67 LYS A N 1
ATOM 460 C CA . LYS A 1 67 ? 4.448 -18.344 10.216 1.00 79.44 67 LYS A CA 1
ATOM 461 C C . LYS A 1 67 ? 5.352 -18.117 9.001 1.00 79.44 67 LYS A C 1
ATOM 463 O O . LYS A 1 67 ? 6.220 -17.247 9.022 1.00 79.44 67 LYS A O 1
ATOM 468 N N . GLN A 1 68 ? 5.131 -18.870 7.928 1.00 75.25 68 GLN A N 1
ATOM 469 C CA . GLN A 1 68 ? 5.838 -18.723 6.662 1.00 75.25 68 GLN A CA 1
ATOM 470 C C . GLN A 1 68 ? 5.417 -17.445 5.925 1.00 75.25 68 GLN A C 1
ATOM 472 O O . GLN A 1 68 ? 6.281 -16.774 5.366 1.00 75.25 68 GLN A O 1
ATOM 477 N N . THR A 1 69 ? 4.143 -17.045 5.985 1.00 72.88 69 THR A N 1
ATOM 478 C CA . THR A 1 69 ? 3.686 -15.760 5.422 1.00 72.88 69 THR A CA 1
ATOM 479 C C . THR A 1 69 ? 4.229 -14.576 6.208 1.00 72.88 69 THR A C 1
ATOM 481 O O . THR A 1 69 ? 4.673 -13.606 5.606 1.00 72.88 69 THR A O 1
ATOM 484 N N . GLU A 1 70 ? 4.282 -14.654 7.538 1.00 71.62 70 GLU A N 1
ATOM 485 C CA . GLU A 1 70 ? 4.916 -13.627 8.371 1.00 71.62 70 GLU A CA 1
ATOM 486 C C . GLU A 1 70 ? 6.425 -13.529 8.119 1.00 71.62 70 GLU A C 1
ATOM 488 O O . GLU A 1 70 ? 6.974 -12.428 8.035 1.00 71.62 70 GLU A O 1
ATOM 493 N N . ALA A 1 71 ? 7.108 -14.666 7.958 1.00 66.44 71 ALA A N 1
ATOM 494 C CA . ALA A 1 71 ? 8.523 -14.699 7.606 1.00 66.44 71 ALA A CA 1
ATOM 495 C C . ALA A 1 71 ? 8.773 -14.122 6.205 1.00 66.44 71 ALA A C 1
ATOM 497 O O . ALA A 1 71 ? 9.717 -13.356 6.031 1.00 66.44 71 ALA A O 1
ATOM 498 N N . GLN A 1 72 ? 7.913 -14.420 5.228 1.00 63.59 72 GLN A N 1
ATOM 499 C CA . GLN A 1 72 ? 7.968 -13.825 3.891 1.00 63.59 72 GLN A CA 1
ATOM 500 C C . GLN A 1 72 ? 7.655 -12.325 3.915 1.00 63.59 72 GLN A C 1
ATOM 502 O O . GLN A 1 72 ? 8.353 -11.558 3.262 1.00 63.59 72 GLN A O 1
ATOM 507 N N . ALA A 1 73 ? 6.694 -11.873 4.724 1.00 59.50 73 ALA A N 1
ATOM 508 C CA . ALA A 1 73 ? 6.405 -10.452 4.918 1.00 59.50 73 ALA A CA 1
ATOM 509 C C . ALA A 1 73 ? 7.578 -9.707 5.581 1.00 59.50 73 ALA A C 1
ATOM 511 O O . ALA A 1 73 ? 7.864 -8.562 5.234 1.00 59.50 73 ALA A O 1
ATOM 512 N N . LYS A 1 74 ? 8.312 -10.362 6.492 1.00 61.59 74 LYS A N 1
ATOM 513 C CA . LYS A 1 74 ? 9.579 -9.837 7.028 1.00 61.59 74 LYS A CA 1
ATOM 514 C C . LYS A 1 74 ? 10.711 -9.872 5.998 1.00 61.59 74 LYS A C 1
ATOM 516 O O . LYS A 1 74 ? 11.498 -8.933 5.946 1.00 61.59 74 LYS A O 1
ATOM 521 N N . ALA A 1 75 ? 10.787 -10.913 5.171 1.00 55.81 75 ALA A N 1
ATOM 522 C CA . ALA A 1 75 ? 11.782 -11.049 4.107 1.00 55.81 75 ALA A CA 1
ATOM 523 C C . ALA A 1 75 ? 11.521 -10.115 2.911 1.00 55.81 75 ALA A C 1
ATOM 525 O O . ALA A 1 75 ? 12.460 -9.756 2.205 1.00 55.81 75 ALA A O 1
ATOM 526 N N . ALA A 1 76 ? 10.287 -9.623 2.744 1.00 54.59 76 ALA A N 1
ATOM 527 C CA . ALA A 1 76 ? 9.911 -8.586 1.780 1.00 54.59 76 ALA A CA 1
ATOM 528 C C . ALA A 1 76 ? 10.615 -7.232 2.025 1.00 54.59 76 ALA A C 1
ATOM 530 O O . ALA A 1 76 ? 10.457 -6.293 1.245 1.00 54.59 76 ALA A O 1
ATOM 531 N N . GLN A 1 77 ? 11.486 -7.150 3.037 1.00 56.75 77 GLN A N 1
ATOM 532 C CA . GLN A 1 77 ? 12.574 -6.174 3.116 1.00 56.75 77 GLN A CA 1
ATOM 533 C C . GLN A 1 77 ? 13.670 -6.375 2.042 1.00 56.75 77 GLN A C 1
ATOM 535 O O . GLN A 1 77 ? 14.795 -5.911 2.226 1.00 56.75 77 GLN A O 1
ATOM 540 N N . HIS A 1 78 ? 13.379 -7.022 0.905 1.00 59.41 78 HIS A N 1
ATOM 541 C CA . HIS A 1 78 ? 14.224 -6.939 -0.290 1.00 59.41 78 HIS A CA 1
ATOM 542 C C . HIS A 1 78 ? 14.591 -5.479 -0.545 1.00 59.41 78 HIS A C 1
ATOM 544 O O . HIS A 1 78 ? 13.704 -4.638 -0.497 1.00 59.41 78 HIS A O 1
ATOM 550 N N . LYS A 1 79 ? 15.863 -5.140 -0.790 1.00 71.81 79 LYS A N 1
ATOM 551 C CA . LYS A 1 79 ? 16.257 -3.749 -1.081 1.00 71.81 79 LYS A CA 1
ATOM 552 C C . LYS A 1 79 ? 15.322 -3.192 -2.155 1.00 71.81 79 LYS A C 1
ATOM 554 O O . LYS A 1 79 ? 15.136 -3.820 -3.195 1.00 71.81 79 LYS A O 1
ATOM 559 N N . ALA A 1 80 ? 14.686 -2.060 -1.861 1.00 79.81 80 ALA A N 1
ATOM 560 C CA . ALA A 1 80 ? 13.833 -1.405 -2.835 1.00 79.81 80 ALA A CA 1
ATOM 561 C C . ALA A 1 80 ? 14.668 -1.083 -4.092 1.00 79.81 80 ALA A C 1
ATOM 563 O O . ALA A 1 80 ? 15.859 -0.764 -3.951 1.00 79.81 80 ALA A O 1
ATOM 564 N N . PRO A 1 81 ? 14.096 -1.209 -5.303 1.00 84.06 81 PRO A N 1
ATOM 565 C CA . PRO A 1 81 ? 14.794 -0.850 -6.530 1.00 84.06 81 PRO A CA 1
ATOM 566 C C . PRO A 1 81 ? 15.353 0.567 -6.430 1.00 84.06 81 PRO A C 1
ATOM 568 O O . PRO A 1 81 ? 14.773 1.422 -5.759 1.00 84.06 81 PRO A O 1
ATOM 571 N N . GLU A 1 82 ? 16.497 0.817 -7.064 1.00 83.62 82 GLU A N 1
ATOM 572 C CA . GLU A 1 82 ? 17.128 2.137 -6.991 1.00 83.62 82 GLU A CA 1
ATOM 573 C C . GLU A 1 82 ? 16.159 3.218 -7.485 1.00 83.62 82 GLU A C 1
ATOM 575 O O . GLU A 1 82 ? 15.541 3.076 -8.537 1.00 83.62 82 GLU A O 1
ATOM 580 N N . GLY A 1 83 ? 15.995 4.280 -6.695 1.00 86.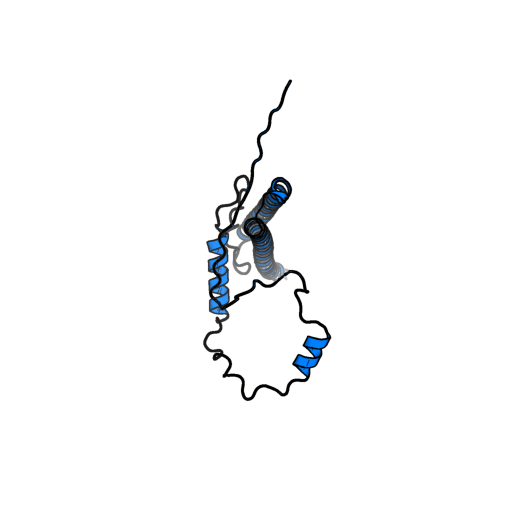31 83 GLY A N 1
ATOM 581 C CA . GLY A 1 83 ? 15.043 5.355 -6.978 1.00 86.31 83 GLY A CA 1
ATOM 582 C C . GLY A 1 83 ? 13.629 5.146 -6.424 1.00 86.31 83 GLY A C 1
ATOM 583 O O . GLY A 1 83 ? 12.882 6.119 -6.370 1.00 86.31 83 GLY A O 1
ATOM 584 N N . CYS A 1 84 ? 13.271 3.950 -5.943 1.00 94.44 84 CYS A N 1
ATOM 585 C CA . CYS A 1 84 ? 11.994 3.711 -5.267 1.00 94.44 84 CYS A CA 1
ATOM 586 C C . CYS A 1 84 ? 12.190 3.522 -3.762 1.00 94.44 84 CYS A C 1
ATOM 588 O O . CYS A 1 84 ? 12.956 2.668 -3.321 1.00 94.44 84 CYS A O 1
ATOM 590 N N . THR A 1 85 ? 11.459 4.287 -2.953 1.00 94.19 85 THR A N 1
ATOM 591 C CA . THR A 1 85 ? 11.513 4.181 -1.489 1.00 94.19 85 THR A CA 1
ATOM 592 C C . THR A 1 85 ? 10.369 3.315 -0.991 1.00 94.19 85 THR A C 1
ATOM 594 O O . THR A 1 85 ? 9.208 3.663 -1.181 1.00 94.19 85 THR A O 1
ATOM 597 N N . ARG A 1 86 ? 10.681 2.192 -0.332 1.00 92.44 86 ARG A N 1
ATOM 598 C CA . ARG A 1 86 ? 9.643 1.358 0.287 1.00 92.44 86 ARG A CA 1
ATOM 599 C C . ARG A 1 86 ? 9.059 2.068 1.521 1.00 92.44 86 ARG A C 1
ATOM 601 O O . ARG A 1 86 ? 9.845 2.495 2.371 1.00 92.44 86 ARG A O 1
ATOM 608 N N . PRO A 1 87 ? 7.724 2.130 1.669 1.00 93.19 87 PRO A N 1
ATOM 609 C CA . PRO A 1 87 ? 7.069 2.679 2.854 1.00 93.19 87 PRO A CA 1
ATOM 610 C C . PRO A 1 87 ? 7.456 1.939 4.135 1.00 93.19 87 PRO A C 1
ATOM 612 O O . PRO A 1 87 ? 7.644 0.715 4.150 1.00 93.19 87 PRO A O 1
ATOM 615 N N . LYS A 1 88 ? 7.512 2.672 5.247 1.00 91.88 88 LYS A N 1
ATOM 616 C CA . LYS A 1 88 ? 7.712 2.061 6.564 1.00 91.88 88 LYS A CA 1
ATOM 617 C C . LYS A 1 88 ? 6.399 1.445 7.038 1.00 91.88 88 LYS A C 1
ATOM 619 O O . LYS A 1 88 ? 5.365 2.098 7.007 1.00 91.88 88 LYS A O 1
ATOM 624 N N . LEU A 1 89 ? 6.447 0.210 7.542 1.00 92.31 89 LEU A N 1
ATOM 625 C CA . LEU A 1 89 ? 5.259 -0.444 8.100 1.00 92.31 89 LEU A CA 1
ATOM 626 C C . LEU A 1 89 ? 4.593 0.437 9.180 1.00 92.31 89 LEU A C 1
ATOM 628 O O . LEU A 1 89 ? 5.303 1.008 10.015 1.00 92.31 89 LEU A O 1
ATOM 632 N N . PRO A 1 90 ? 3.248 0.493 9.232 1.00 91.12 90 PRO A N 1
ATOM 633 C CA . PRO A 1 90 ? 2.505 1.385 10.130 1.00 91.12 90 PRO A CA 1
ATOM 634 C C . PRO A 1 90 ? 2.576 0.972 11.615 1.00 91.12 90 PRO A C 1
ATOM 636 O O . PRO A 1 90 ? 2.014 1.651 12.479 1.00 91.12 90 PRO A O 1
ATOM 639 N N . GLY A 1 91 ? 3.275 -0.126 11.920 1.00 90.81 91 GLY A N 1
ATOM 640 C CA . GLY A 1 91 ? 3.351 -0.732 13.245 1.00 90.81 91 GLY A CA 1
ATOM 641 C C . GLY A 1 91 ? 2.078 -1.492 13.611 1.00 90.81 91 GLY A C 1
ATOM 642 O O . GLY A 1 91 ? 1.267 -1.836 12.747 1.00 90.81 91 GLY A O 1
ATOM 643 N N . ASP A 1 92 ? 1.911 -1.755 14.903 1.00 90.31 92 ASP A N 1
ATOM 644 C CA . ASP A 1 92 ? 0.754 -2.486 15.409 1.00 90.31 92 ASP A CA 1
ATOM 645 C C . ASP A 1 92 ? -0.516 -1.620 15.428 1.00 90.31 92 ASP A C 1
ATOM 647 O O . ASP A 1 92 ? -0.500 -0.411 15.705 1.00 90.31 92 ASP A O 1
ATOM 651 N N . VAL A 1 93 ? -1.641 -2.277 15.136 1.00 92.94 93 VAL A N 1
ATOM 652 C CA . VAL A 1 93 ? -2.989 -1.720 15.278 1.00 92.94 93 VAL A CA 1
ATOM 653 C C . VAL A 1 93 ? -3.485 -2.061 16.689 1.00 92.94 93 VAL A C 1
ATOM 655 O O . VAL A 1 93 ? -3.520 -3.244 17.032 1.00 92.94 93 VAL A O 1
ATOM 658 N N . PRO A 1 94 ? -3.874 -1.072 17.513 1.00 96.06 94 PRO A N 1
ATOM 659 C CA . PRO A 1 94 ? -4.307 -1.321 18.882 1.00 96.06 94 PRO A CA 1
ATOM 660 C C . PRO A 1 94 ? -5.647 -2.074 18.923 1.00 96.06 94 PRO A C 1
ATOM 662 O O . PRO A 1 94 ? -6.493 -1.913 18.043 1.00 96.06 94 PRO A O 1
ATOM 665 N N . ASP A 1 95 ? -5.839 -2.889 19.963 1.00 96.69 95 ASP A N 1
ATOM 666 C CA . ASP A 1 95 ? -7.063 -3.665 20.204 1.00 96.69 95 ASP A CA 1
ATOM 667 C C . ASP A 1 95 ? -8.242 -2.726 20.486 1.00 96.69 95 ASP A C 1
ATOM 669 O O . ASP A 1 95 ? -8.300 -2.088 21.536 1.00 96.69 95 ASP A O 1
ATOM 673 N N . GLY A 1 96 ? -9.208 -2.662 19.574 1.00 96.06 96 GLY A N 1
ATOM 674 C CA . GLY A 1 96 ? -10.355 -1.765 19.656 1.00 96.06 96 GLY A CA 1
ATOM 675 C C . GLY A 1 96 ? -11.265 -2.008 20.858 1.00 96.06 96 GLY A C 1
ATOM 676 O O . GLY A 1 96 ? -12.006 -1.111 21.247 1.00 96.06 96 GLY A O 1
ATOM 677 N N . THR A 1 97 ? -11.196 -3.175 21.500 1.00 95.69 97 THR A N 1
ATOM 678 C CA . THR A 1 97 ? -11.952 -3.435 22.737 1.00 95.69 97 THR A CA 1
ATOM 679 C C . THR A 1 97 ? -11.341 -2.736 23.957 1.00 95.69 97 THR A C 1
ATOM 681 O O . THR A 1 97 ? -12.041 -2.473 24.939 1.00 95.69 97 THR A O 1
ATOM 684 N N . LYS A 1 98 ? -10.055 -2.369 23.890 1.00 96.19 98 LYS A N 1
ATOM 685 C CA . LYS A 1 98 ? -9.281 -1.775 24.995 1.00 96.19 98 LYS A CA 1
ATOM 686 C C . LYS A 1 98 ? -8.828 -0.354 24.698 1.00 96.19 98 LYS A C 1
ATOM 688 O O . LYS A 1 98 ? -8.865 0.481 25.595 1.00 96.19 98 LYS A O 1
ATOM 693 N N . ALA A 1 99 ? -8.478 -0.084 23.447 1.00 96.31 99 ALA A N 1
ATOM 694 C CA . ALA A 1 99 ? -7.879 1.161 23.010 1.00 96.31 99 ALA A CA 1
ATOM 695 C C . ALA A 1 99 ? -8.732 2.384 23.365 1.00 96.31 99 ALA A C 1
ATOM 697 O O . ALA A 1 99 ? -9.968 2.340 23.346 1.00 96.31 99 ALA A O 1
ATOM 698 N N . ASN A 1 100 ? -8.070 3.493 23.668 1.00 96.38 100 ASN A N 1
ATOM 699 C CA . ASN A 1 100 ? -8.703 4.798 23.792 1.00 96.38 100 ASN A CA 1
ATOM 700 C C . ASN A 1 100 ? -8.815 5.494 22.418 1.00 96.38 100 ASN A C 1
ATOM 702 O O . ASN A 1 100 ? -8.327 5.005 21.397 1.00 96.38 100 ASN A O 1
ATOM 706 N N . GLU A 1 101 ? -9.511 6.632 22.377 1.00 95.19 101 GLU A N 1
ATOM 707 C CA . GLU A 1 101 ? -9.751 7.359 21.124 1.00 95.19 101 GLU A CA 1
ATOM 708 C C . GLU A 1 101 ? -8.455 7.852 20.466 1.00 95.19 101 GLU A C 1
ATOM 710 O O . GLU A 1 101 ? -8.319 7.773 19.245 1.00 95.19 101 GLU A O 1
ATOM 715 N N . GLU A 1 102 ? -7.494 8.321 21.265 1.00 97.25 102 GLU A N 1
ATOM 716 C CA . GLU A 1 102 ? -6.213 8.811 20.759 1.00 97.25 102 GLU A CA 1
ATOM 717 C C . GLU A 1 102 ? -5.407 7.681 20.111 1.00 97.25 102 GLU A C 1
ATOM 719 O O . GLU A 1 102 ? -4.897 7.841 19.006 1.00 97.25 102 GLU A O 1
ATOM 724 N N . GLU A 1 103 ? -5.361 6.502 20.727 1.00 97.50 103 GLU A N 1
ATOM 725 C CA . GLU A 1 103 ? -4.668 5.334 20.176 1.00 97.50 103 GLU A CA 1
ATOM 726 C C . GLU A 1 103 ? -5.247 4.906 18.821 1.00 97.50 103 GLU A C 1
ATOM 728 O O . GLU A 1 103 ? -4.495 4.654 17.873 1.00 97.50 103 GLU A O 1
ATOM 733 N N . ILE A 1 104 ? -6.579 4.869 18.698 1.00 97.62 104 ILE A N 1
ATOM 734 C CA . ILE A 1 104 ? -7.261 4.539 17.438 1.00 97.62 104 ILE A CA 1
ATOM 735 C C . ILE A 1 104 ? -7.013 5.619 16.379 1.00 97.62 104 ILE A C 1
ATOM 737 O O . ILE A 1 104 ? -6.752 5.292 15.219 1.00 97.62 104 ILE A O 1
ATOM 741 N N . ARG A 1 105 ? -7.044 6.901 16.759 1.00 97.81 105 ARG A N 1
ATOM 742 C CA . ARG A 1 105 ? -6.753 8.024 15.857 1.00 97.81 105 ARG A CA 1
ATOM 743 C C . ARG A 1 105 ? -5.318 7.968 15.340 1.00 97.81 105 ARG A C 1
ATOM 745 O O . ARG A 1 105 ? -5.098 8.063 14.135 1.00 97.81 105 ARG A O 1
ATOM 752 N N . GLN A 1 106 ? -4.346 7.744 16.219 1.00 97.81 106 GLN A N 1
ATOM 753 C CA . GLN A 1 106 ? -2.944 7.606 15.828 1.00 97.81 106 GLN A CA 1
ATOM 754 C C . GLN A 1 106 ? -2.728 6.385 14.927 1.00 97.81 106 GLN A C 1
ATOM 756 O O . GLN A 1 106 ? -1.986 6.465 13.949 1.00 97.81 106 GLN A O 1
ATOM 761 N N . ALA A 1 107 ? -3.409 5.266 15.195 1.00 97.25 107 ALA A N 1
ATOM 762 C CA . ALA A 1 107 ? -3.377 4.107 14.307 1.00 97.25 107 ALA A CA 1
ATOM 763 C C . ALA A 1 107 ? -3.945 4.429 12.916 1.00 97.25 107 ALA A C 1
ATOM 765 O O . ALA A 1 107 ? -3.345 4.050 11.911 1.00 97.25 107 ALA A O 1
ATOM 766 N N . GLN A 1 108 ? -5.041 5.190 12.843 1.00 97.81 108 GLN A N 1
ATOM 767 C CA . GLN A 1 108 ? -5.606 5.647 11.573 1.00 97.81 108 GLN A CA 1
ATOM 768 C C . GLN A 1 108 ? -4.595 6.466 10.766 1.00 97.81 108 GLN A C 1
ATOM 770 O O . GLN A 1 108 ? -4.450 6.248 9.565 1.00 97.81 108 GLN A O 1
ATOM 775 N N . LEU A 1 109 ? -3.907 7.411 11.417 1.00 98.06 109 LEU A N 1
ATOM 776 C CA . LEU A 1 109 ? -2.908 8.260 10.769 1.00 98.06 109 LEU A CA 1
ATOM 777 C C . LEU A 1 109 ? -1.747 7.429 10.218 1.00 98.06 109 LEU A C 1
ATOM 779 O O . LEU A 1 109 ? -1.384 7.602 9.058 1.00 98.06 109 LEU A O 1
ATOM 783 N N . ARG A 1 110 ? -1.224 6.477 11.003 1.00 97.69 110 ARG A N 1
ATOM 784 C CA . ARG A 1 110 ? -0.144 5.584 10.551 1.00 97.69 110 ARG A CA 1
ATOM 785 C C . ARG A 1 110 ? -0.566 4.712 9.370 1.00 97.69 110 ARG A C 1
ATOM 787 O O . ARG A 1 110 ? 0.185 4.604 8.408 1.00 97.69 110 ARG A O 1
ATOM 794 N N . VAL A 1 111 ? -1.764 4.124 9.408 1.00 97.50 111 VAL A N 1
ATOM 795 C CA . VAL A 1 111 ? -2.275 3.294 8.302 1.00 97.50 111 VAL A CA 1
ATOM 796 C C . VAL A 1 111 ? -2.500 4.129 7.040 1.00 97.50 111 VAL A C 1
ATOM 798 O O . VAL A 1 111 ? -2.133 3.690 5.955 1.00 97.50 111 VAL A O 1
ATOM 801 N N . LYS A 1 112 ? -3.040 5.348 7.162 1.00 97.69 112 LYS A N 1
ATOM 802 C CA . LYS A 1 112 ? -3.200 6.268 6.023 1.00 97.69 112 LYS A CA 1
ATOM 803 C C . LYS A 1 112 ? -1.862 6.676 5.411 1.00 97.69 112 LYS A C 1
ATOM 805 O O . LYS A 1 112 ? -1.741 6.649 4.191 1.00 97.69 112 LYS A O 1
ATOM 810 N N . ALA A 1 113 ? -0.881 7.028 6.243 1.00 97.56 113 ALA A N 1
ATOM 811 C CA . ALA A 1 113 ? 0.464 7.360 5.780 1.00 97.56 113 ALA A CA 1
ATOM 812 C C . ALA A 1 113 ? 1.076 6.179 5.017 1.00 97.56 113 ALA A C 1
ATOM 814 O O . ALA A 1 113 ? 1.482 6.338 3.872 1.00 97.56 113 ALA A O 1
ATOM 815 N N . TYR A 1 114 ? 1.007 4.973 5.592 1.00 97.38 114 TYR A N 1
ATOM 816 C CA . TYR A 1 114 ? 1.491 3.762 4.936 1.00 97.38 114 TYR A CA 1
ATOM 817 C C . TYR A 1 114 ? 0.833 3.514 3.575 1.00 97.38 114 TYR A C 1
ATOM 819 O O . TYR A 1 114 ? 1.533 3.213 2.615 1.00 97.38 114 TYR A O 1
ATOM 827 N N . VAL A 1 115 ? -0.493 3.651 3.472 1.00 96.81 115 VAL A N 1
ATOM 828 C CA . VAL A 1 115 ? -1.226 3.501 2.203 1.00 96.81 115 VAL A CA 1
ATOM 829 C C . VAL A 1 115 ? -0.743 4.523 1.173 1.00 96.81 115 VAL A C 1
ATOM 831 O O . VAL A 1 115 ? -0.376 4.131 0.072 1.00 96.81 115 VAL A O 1
ATOM 834 N N . SER A 1 116 ? -0.663 5.804 1.539 1.00 97.94 116 SER A N 1
ATOM 835 C CA . SER A 1 116 ? -0.204 6.868 0.633 1.00 97.94 116 SER A CA 1
ATOM 836 C C . SER A 1 116 ? 1.223 6.625 0.130 1.00 97.94 116 SER A C 1
ATOM 838 O O . SER A 1 116 ? 1.481 6.674 -1.071 1.00 97.94 116 SER A O 1
ATOM 840 N N . GLU A 1 117 ? 2.148 6.318 1.039 1.00 97.44 117 GLU A N 1
ATOM 841 C CA . GLU A 1 117 ? 3.547 6.028 0.707 1.00 97.44 117 GLU A CA 1
ATOM 842 C C . GLU A 1 117 ? 3.679 4.732 -0.124 1.00 97.44 117 GLU A C 1
ATOM 844 O O . GLU A 1 117 ? 4.541 4.623 -0.995 1.00 97.44 117 GLU A O 1
ATOM 849 N N . SER A 1 118 ? 2.805 3.745 0.104 1.00 97.50 118 SER A N 1
ATOM 850 C CA . SER A 1 118 ? 2.747 2.504 -0.684 1.00 97.50 118 SER A CA 1
ATOM 851 C C . SER A 1 118 ? 2.290 2.749 -2.119 1.00 97.50 118 SER A C 1
ATOM 853 O O . SER A 1 118 ? 2.838 2.162 -3.051 1.00 97.50 118 SER A O 1
ATOM 855 N N . GLU A 1 119 ? 1.318 3.637 -2.322 1.00 98.00 119 GLU A N 1
ATOM 856 C CA . GLU A 1 119 ? 0.885 4.032 -3.662 1.00 98.00 119 GLU A CA 1
ATOM 857 C C . GLU A 1 119 ? 1.990 4.784 -4.414 1.00 98.00 119 GLU A C 1
ATOM 859 O O . GLU A 1 119 ? 2.175 4.570 -5.611 1.00 98.00 119 GLU A O 1
ATOM 864 N N . GLU A 1 120 ? 2.751 5.643 -3.729 1.00 98.00 120 GLU A N 1
ATOM 8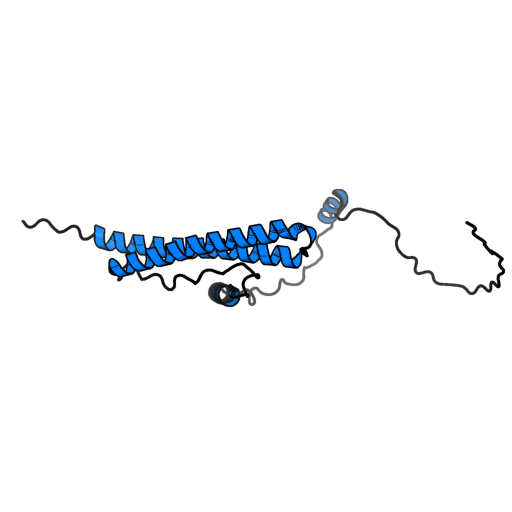65 C CA . GLU A 1 120 ? 3.931 6.301 -4.306 1.00 98.00 120 GLU A CA 1
ATOM 866 C C . GLU A 1 120 ? 5.002 5.292 -4.717 1.00 98.00 120 GLU A C 1
ATOM 868 O O . GLU A 1 120 ? 5.540 5.375 -5.824 1.00 98.00 120 GLU A O 1
ATOM 873 N N . PHE A 1 121 ? 5.271 4.307 -3.860 1.00 97.50 121 PHE A N 1
ATOM 874 C CA . PHE A 1 121 ? 6.196 3.225 -4.166 1.00 97.50 121 PHE A CA 1
ATOM 875 C C . PHE A 1 121 ? 5.751 2.426 -5.396 1.00 97.50 121 PHE A C 1
ATOM 877 O O . PHE A 1 121 ? 6.547 2.238 -6.314 1.00 97.50 121 PHE A O 1
ATOM 884 N N . ASN A 1 122 ? 4.479 2.027 -5.469 1.00 97.69 122 ASN A N 1
ATOM 885 C CA . ASN A 1 122 ? 3.947 1.287 -6.614 1.00 97.69 122 ASN A CA 1
ATOM 886 C C . ASN A 1 122 ? 4.013 2.098 -7.914 1.00 97.69 122 ASN A C 1
ATOM 888 O O . ASN A 1 122 ? 4.487 1.580 -8.922 1.00 97.69 122 ASN A O 1
ATOM 892 N N . ARG A 1 123 ? 3.672 3.395 -7.877 1.00 98.38 123 ARG A N 1
ATOM 893 C CA . ARG A 1 123 ? 3.854 4.291 -9.033 1.00 98.38 123 ARG A CA 1
ATOM 894 C C . ARG A 1 123 ? 5.312 4.362 -9.492 1.00 98.38 123 ARG A C 1
ATOM 896 O O . ARG A 1 123 ? 5.576 4.438 -10.689 1.00 98.38 123 ARG A O 1
ATOM 903 N N . CYS A 1 124 ? 6.261 4.337 -8.558 1.00 97.94 124 CYS A N 1
ATOM 904 C CA . CYS A 1 124 ? 7.682 4.297 -8.891 1.00 97.94 124 CYS A CA 1
ATOM 905 C C . CYS A 1 124 ? 8.077 2.979 -9.576 1.00 97.94 124 CYS A C 1
ATOM 907 O O . CYS A 1 124 ? 8.786 3.005 -10.583 1.00 97.94 124 CYS A O 1
ATOM 909 N N . LEU A 1 125 ? 7.588 1.836 -9.079 1.00 96.69 125 LEU A N 1
ATOM 910 C CA . LEU A 1 125 ? 7.816 0.534 -9.714 1.00 96.69 125 LEU A CA 1
ATOM 911 C C . LEU A 1 125 ? 7.268 0.504 -11.146 1.00 96.69 125 LEU A C 1
ATOM 913 O O . LEU A 1 125 ? 7.977 0.081 -12.060 1.00 96.69 125 LEU A O 1
ATOM 917 N N . ASP A 1 126 ? 6.054 1.015 -11.353 1.00 97.06 126 ASP A N 1
ATOM 918 C CA . ASP A 1 126 ? 5.441 1.103 -12.679 1.00 97.06 126 ASP A CA 1
ATOM 919 C C . ASP A 1 126 ? 6.283 1.958 -13.632 1.00 97.06 126 ASP A C 1
ATOM 921 O O . ASP A 1 126 ? 6.549 1.556 -14.767 1.00 97.06 126 ASP A O 1
ATOM 925 N N . ALA A 1 127 ? 6.765 3.113 -13.163 1.00 97.00 127 ALA A N 1
ATOM 926 C CA . ALA A 1 127 ? 7.634 3.985 -13.947 1.00 97.00 127 ALA A CA 1
ATOM 927 C C . ALA A 1 127 ? 8.964 3.302 -14.315 1.00 97.00 127 ALA A C 1
ATOM 929 O O . ALA A 1 127 ? 9.424 3.428 -15.452 1.00 97.00 127 ALA A O 1
ATOM 930 N N . LEU A 1 128 ? 9.566 2.538 -13.394 1.00 94.56 128 LEU A N 1
ATOM 931 C CA . LEU A 1 128 ? 10.776 1.758 -13.674 1.00 94.56 128 LEU A CA 1
ATOM 932 C C . LEU A 1 128 ? 10.534 0.696 -14.747 1.00 94.56 128 LEU A C 1
ATOM 934 O O . LEU A 1 128 ? 11.355 0.562 -15.660 1.00 94.56 128 LEU A O 1
ATOM 938 N N . VAL A 1 129 ? 9.417 -0.031 -14.658 1.00 95.88 129 VAL A N 1
ATOM 939 C CA . VAL A 1 129 ? 9.033 -1.035 -15.657 1.00 95.88 129 VAL A CA 1
ATOM 940 C C . VAL A 1 129 ? 8.833 -0.381 -17.019 1.00 95.88 129 VAL A C 1
ATOM 942 O O . VAL A 1 129 ? 9.406 -0.841 -18.004 1.00 95.88 129 VAL A O 1
ATOM 945 N N . GLN A 1 130 ? 8.081 0.718 -17.085 1.00 96.06 130 GLN A N 1
ATOM 946 C CA . GLN A 1 130 ? 7.808 1.427 -18.336 1.00 96.06 130 GLN A CA 1
ATOM 947 C C . GLN A 1 130 ? 9.082 1.990 -18.977 1.00 96.06 130 GLN A C 1
ATOM 949 O O . GLN A 1 130 ? 9.286 1.833 -20.180 1.00 96.06 130 GLN A O 1
ATOM 954 N N . ALA A 1 131 ? 9.969 2.600 -18.185 1.00 95.56 131 ALA A N 1
ATOM 955 C CA . ALA A 1 131 ? 11.204 3.200 -18.684 1.00 95.56 131 ALA A CA 1
ATOM 956 C C . ALA A 1 131 ? 12.221 2.165 -19.196 1.00 95.56 131 ALA A C 1
ATOM 958 O O . ALA A 1 131 ? 13.048 2.483 -20.053 1.00 95.56 131 ALA A O 1
ATOM 959 N N . ASN A 1 132 ? 12.174 0.932 -18.680 1.00 94.81 132 ASN A N 1
ATOM 960 C CA . ASN A 1 132 ? 13.188 -0.090 -18.946 1.00 94.81 132 ASN A CA 1
ATOM 961 C C . ASN A 1 132 ? 12.635 -1.349 -19.621 1.00 94.81 132 ASN A C 1
ATOM 963 O O . ASN A 1 132 ? 13.380 -2.312 -19.772 1.00 94.81 132 ASN A O 1
ATOM 967 N N . TYR A 1 133 ? 11.374 -1.354 -20.064 1.00 93.06 133 TYR A N 1
ATOM 968 C CA . TYR A 1 133 ? 10.664 -2.556 -20.518 1.00 93.06 133 TYR A CA 1
ATOM 969 C C . TYR A 1 133 ? 11.452 -3.419 -21.518 1.00 93.06 133 TYR A C 1
ATOM 971 O O . TYR A 1 133 ? 11.520 -4.633 -21.369 1.00 93.06 133 TYR A O 1
ATOM 979 N N . SER A 1 134 ? 12.110 -2.802 -22.505 1.00 95.50 134 SER A N 1
ATOM 980 C CA . SER A 1 134 ? 12.896 -3.509 -23.531 1.00 95.50 134 SER A CA 1
ATOM 981 C C . SER A 1 134 ? 14.238 -4.069 -23.045 1.00 95.50 134 SER A C 1
ATOM 983 O O . SER A 1 134 ? 14.881 -4.826 -23.769 1.00 95.50 134 SER A O 1
ATOM 985 N N . ARG A 1 135 ? 14.686 -3.671 -21.851 1.00 95.38 135 ARG A N 1
ATOM 986 C CA . ARG A 1 135 ? 15.967 -4.056 -21.242 1.00 95.38 135 ARG A CA 1
ATOM 987 C C . ARG A 1 135 ? 15.801 -4.976 -20.038 1.00 95.38 135 ARG A C 1
ATOM 989 O O . ARG A 1 135 ? 16.782 -5.584 -19.628 1.00 95.38 135 ARG A O 1
ATOM 996 N N . LEU A 1 136 ? 14.596 -5.062 -19.479 1.00 94.50 136 LEU A N 1
ATOM 997 C CA . LEU A 1 136 ? 14.305 -5.958 -18.371 1.00 94.50 136 LEU A CA 1
ATOM 998 C C . LEU A 1 136 ? 14.352 -7.407 -18.846 1.00 94.50 136 LEU A C 1
ATOM 1000 O O . LEU A 1 136 ? 13.702 -7.797 -19.817 1.00 94.50 136 LEU A O 1
ATOM 1004 N N . THR A 1 137 ? 15.082 -8.232 -18.111 1.00 96.75 137 THR A N 1
ATOM 1005 C CA . THR A 1 137 ? 14.921 -9.678 -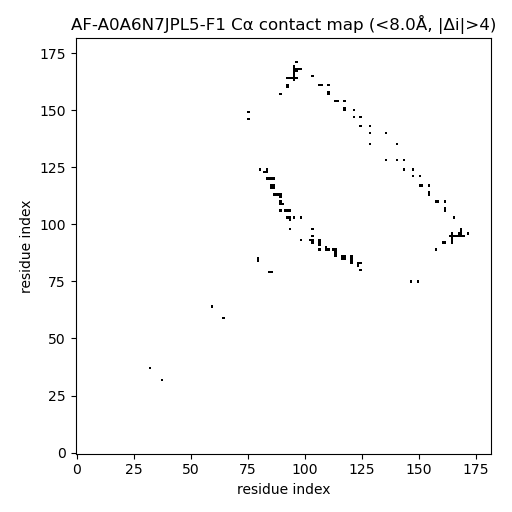18.191 1.00 96.75 137 THR A CA 1
ATOM 1006 C C . THR A 1 137 ? 13.556 -10.083 -17.631 1.00 96.75 137 THR A C 1
ATOM 1008 O O . THR A 1 137 ? 12.950 -9.382 -16.816 1.00 96.75 137 THR A O 1
ATOM 1011 N N . VAL A 1 138 ? 13.083 -11.274 -18.010 1.00 94.75 138 VAL A N 1
ATOM 1012 C CA . VAL A 1 138 ? 11.842 -11.848 -17.459 1.00 94.75 138 VAL A CA 1
ATOM 1013 C C . VAL A 1 138 ? 11.900 -11.922 -15.930 1.00 94.75 138 VAL A C 1
ATOM 1015 O O . VAL A 1 138 ? 10.916 -11.629 -15.257 1.00 94.75 138 VAL A O 1
ATOM 1018 N N . HIS A 1 139 ? 13.059 -12.277 -15.371 1.00 92.94 139 HIS A N 1
ATOM 1019 C CA . HIS A 1 139 ? 13.233 -12.378 -13.927 1.00 92.94 139 HIS A CA 1
ATOM 1020 C C . HIS A 1 139 ? 13.101 -11.019 -13.223 1.00 92.94 139 HIS A C 1
ATOM 1022 O O . HIS A 1 139 ? 12.413 -10.922 -12.209 1.00 92.94 139 HIS A O 1
ATOM 1028 N N . GLU A 1 140 ? 13.715 -9.963 -13.763 1.00 92.62 140 GLU A N 1
ATOM 1029 C CA . GLU A 1 140 ? 13.613 -8.614 -13.194 1.00 92.62 140 GLU A CA 1
ATOM 1030 C C . GLU A 1 140 ? 12.183 -8.079 -13.265 1.00 92.62 140 GLU A C 1
ATOM 1032 O O . GLU A 1 140 ? 11.687 -7.541 -12.276 1.00 92.62 140 GLU A O 1
ATOM 1037 N N . TYR A 1 141 ? 11.499 -8.287 -14.393 1.00 94.69 141 TYR A N 1
ATOM 1038 C CA . TYR A 1 141 ? 10.093 -7.916 -14.537 1.00 94.69 141 TYR A CA 1
ATOM 1039 C C . TYR A 1 141 ? 9.222 -8.605 -13.479 1.00 94.69 141 TYR A C 1
ATOM 1041 O O . TYR A 1 141 ? 8.521 -7.930 -12.729 1.00 94.69 141 TYR A O 1
ATOM 1049 N N . LEU A 1 142 ? 9.331 -9.932 -13.347 1.00 94.12 142 LEU A N 1
ATOM 1050 C CA . LEU A 1 142 ? 8.573 -10.691 -12.348 1.00 94.12 142 LEU A CA 1
ATOM 1051 C C . LEU A 1 142 ? 8.901 -10.260 -10.911 1.00 94.12 142 LEU A C 1
ATOM 1053 O O . LEU A 1 142 ? 8.009 -10.231 -10.068 1.00 94.12 142 LEU A O 1
ATOM 1057 N N . SER A 1 143 ? 10.154 -9.896 -10.625 1.00 92.50 143 SER A N 1
ATOM 1058 C CA . SER A 1 143 ? 10.560 -9.375 -9.314 1.00 92.50 143 SER A CA 1
ATOM 1059 C C . SER A 1 143 ? 9.915 -8.020 -8.999 1.00 92.50 143 SER A C 1
ATOM 1061 O O . SER A 1 143 ? 9.457 -7.799 -7.875 1.00 92.50 143 SER A O 1
ATOM 1063 N N . LEU A 1 144 ? 9.832 -7.112 -9.977 1.00 93.88 144 LEU A N 1
ATOM 1064 C CA . LEU A 1 144 ? 9.159 -5.819 -9.818 1.00 93.88 144 LEU A CA 1
ATOM 1065 C C . LEU A 1 144 ? 7.645 -5.997 -9.643 1.00 93.88 144 LEU A C 1
ATOM 1067 O O . LEU A 1 144 ? 7.071 -5.417 -8.721 1.00 93.88 144 LEU A O 1
ATOM 1071 N N . THR A 1 145 ? 7.017 -6.856 -10.451 1.00 94.12 145 THR A N 1
ATOM 1072 C CA . THR A 1 145 ? 5.592 -7.198 -10.317 1.00 94.12 145 THR A CA 1
ATOM 1073 C C . THR A 1 145 ? 5.290 -7.815 -8.952 1.00 94.12 145 THR A C 1
ATOM 1075 O O . THR A 1 145 ? 4.365 -7.379 -8.274 1.00 94.12 145 THR A O 1
ATOM 1078 N N . ALA A 1 146 ? 6.114 -8.755 -8.480 1.00 93.38 146 ALA A N 1
ATOM 1079 C CA . ALA A 1 146 ? 5.933 -9.353 -7.160 1.00 93.38 146 ALA A CA 1
ATOM 1080 C C . ALA A 1 146 ? 6.005 -8.305 -6.035 1.00 93.38 146 ALA A C 1
ATOM 1082 O O . ALA A 1 146 ? 5.221 -8.356 -5.090 1.00 93.38 146 ALA A O 1
ATOM 1083 N N . GLN A 1 147 ? 6.913 -7.328 -6.128 1.00 93.62 147 GLN A N 1
ATOM 1084 C CA . GLN A 1 147 ? 6.993 -6.242 -5.145 1.00 93.62 147 GLN A CA 1
ATOM 1085 C C . GLN A 1 147 ? 5.762 -5.332 -5.167 1.00 93.62 147 GLN A C 1
ATOM 1087 O O . GLN A 1 147 ? 5.299 -4.915 -4.102 1.00 93.62 147 GLN A O 1
ATOM 1092 N N . HIS A 1 148 ? 5.232 -5.047 -6.353 1.00 95.69 148 HIS A N 1
ATOM 1093 C CA . HIS A 1 148 ? 4.003 -4.281 -6.518 1.00 95.69 148 HIS A CA 1
ATOM 1094 C C . HIS A 1 148 ? 2.808 -5.006 -5.867 1.00 95.69 148 HIS A C 1
ATOM 1096 O O . HIS A 1 148 ? 2.122 -4.445 -5.006 1.00 95.69 148 HIS A O 1
ATOM 1102 N N . ASP A 1 149 ? 2.620 -6.289 -6.182 1.00 95.44 149 ASP A N 1
ATOM 1103 C CA . ASP A 1 149 ? 1.508 -7.103 -5.671 1.00 9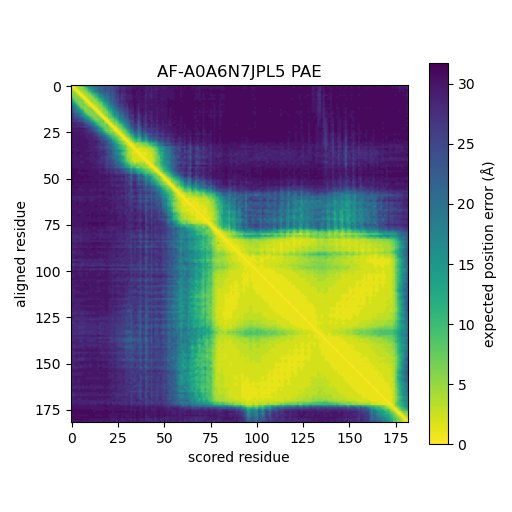5.44 149 ASP A CA 1
ATOM 1104 C C . ASP A 1 149 ? 1.585 -7.320 -4.154 1.00 95.44 149 ASP A C 1
ATOM 1106 O O . ASP A 1 149 ? 0.574 -7.232 -3.445 1.00 95.44 149 ASP A O 1
ATOM 1110 N N . LEU A 1 150 ? 2.793 -7.547 -3.626 1.00 93.81 150 LEU A N 1
ATOM 1111 C CA . LEU A 1 150 ? 3.028 -7.636 -2.184 1.00 93.81 150 LEU A CA 1
ATOM 1112 C C . LEU A 1 150 ? 2.668 -6.327 -1.476 1.00 93.81 150 LEU A C 1
ATOM 1114 O O . LEU A 1 150 ? 2.091 -6.358 -0.389 1.00 93.81 150 LEU A O 1
ATOM 1118 N N . THR A 1 151 ? 2.974 -5.184 -2.091 1.00 94.62 151 THR A N 1
ATOM 1119 C CA . THR A 1 151 ? 2.649 -3.870 -1.529 1.00 94.62 151 THR A CA 1
ATOM 1120 C C . THR A 1 151 ? 1.136 -3.653 -1.487 1.00 94.62 151 THR A C 1
ATOM 1122 O O . THR A 1 151 ? 0.611 -3.289 -0.435 1.00 94.62 151 THR A O 1
ATOM 1125 N N . ILE A 1 152 ? 0.411 -3.974 -2.567 1.00 96.62 152 ILE A N 1
ATOM 1126 C CA . ILE A 1 152 ? -1.064 -3.916 -2.580 1.00 96.62 152 ILE A CA 1
ATOM 1127 C C . ILE A 1 152 ? -1.655 -4.820 -1.494 1.00 96.62 152 ILE A C 1
ATOM 1129 O O . ILE A 1 152 ? -2.523 -4.394 -0.728 1.00 96.62 152 ILE A O 1
ATOM 1133 N N . SER A 1 153 ? -1.160 -6.053 -1.395 1.00 94.94 153 SER A N 1
ATOM 1134 C CA . SER A 1 153 ? -1.632 -7.025 -0.404 1.00 94.94 153 SER A CA 1
ATOM 1135 C C . SER A 1 153 ? -1.411 -6.523 1.026 1.00 94.94 153 SER A C 1
ATOM 1137 O O . SER A 1 153 ? -2.294 -6.631 1.878 1.00 94.94 153 SER A O 1
ATOM 1139 N N . ALA A 1 154 ? -0.254 -5.913 1.297 1.00 93.38 154 ALA A N 1
ATOM 1140 C CA . ALA A 1 154 ? 0.049 -5.342 2.602 1.00 93.38 154 ALA A CA 1
ATOM 1141 C C . ALA A 1 154 ? -0.857 -4.144 2.935 1.00 93.38 154 ALA A C 1
ATOM 1143 O O . ALA A 1 154 ? -1.380 -4.072 4.048 1.00 93.38 154 ALA A O 1
ATOM 1144 N N . MET A 1 155 ? -1.109 -3.237 1.983 1.00 95.44 155 MET A N 1
ATOM 1145 C CA . MET A 1 155 ? -2.051 -2.124 2.170 1.00 95.44 155 MET A CA 1
ATOM 1146 C C . MET A 1 155 ? -3.441 -2.627 2.576 1.00 95.44 155 MET A C 1
ATOM 1148 O O . MET A 1 155 ? -4.014 -2.139 3.553 1.00 95.44 155 MET A O 1
ATOM 1152 N N . GLN A 1 156 ? -3.960 -3.630 1.860 1.00 95.69 156 GLN A N 1
ATOM 1153 C CA . GLN A 1 156 ? -5.260 -4.239 2.150 1.00 95.69 156 GLN A CA 1
ATOM 1154 C C . GLN A 1 156 ? -5.284 -4.870 3.545 1.00 95.69 156 GLN A C 1
ATOM 1156 O O . GLN A 1 156 ? -6.197 -4.595 4.324 1.00 95.69 156 GLN A O 1
ATOM 1161 N N . LEU A 1 157 ? -4.246 -5.635 3.897 1.0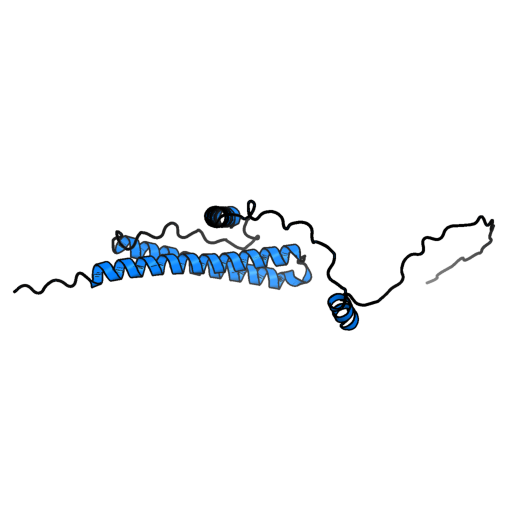0 94.75 157 LEU A N 1
ATOM 1162 C CA . LEU A 1 157 ? -4.125 -6.277 5.204 1.00 94.75 157 LEU A CA 1
ATOM 1163 C C . LEU A 1 157 ? -4.164 -5.262 6.355 1.00 94.75 157 LEU A C 1
ATOM 1165 O O . LEU A 1 157 ? -4.899 -5.450 7.327 1.00 94.75 157 LEU A O 1
ATOM 1169 N N . PHE A 1 158 ? -3.379 -4.184 6.276 1.00 94.75 158 PHE A N 1
ATOM 1170 C CA . PHE A 1 158 ? -3.348 -3.176 7.340 1.00 94.75 158 PHE A CA 1
ATOM 1171 C C . PHE A 1 158 ? -4.650 -2.375 7.416 1.00 94.75 158 PHE A C 1
ATOM 1173 O O . PHE A 1 158 ? -5.127 -2.100 8.522 1.00 94.75 158 PHE A O 1
ATOM 1180 N N . ALA A 1 159 ? -5.259 -2.053 6.273 1.00 95.44 159 ALA A N 1
ATOM 1181 C CA . ALA A 1 159 ? -6.558 -1.394 6.232 1.00 95.44 159 ALA A CA 1
ATOM 1182 C C . ALA A 1 159 ? -7.656 -2.267 6.862 1.00 95.44 159 ALA A C 1
ATOM 1184 O O . ALA A 1 159 ? -8.436 -1.783 7.685 1.00 95.44 159 ALA A O 1
ATOM 1185 N N . GLU A 1 160 ? -7.699 -3.560 6.537 1.00 97.06 160 GLU A N 1
ATOM 1186 C CA . GLU A 1 160 ? -8.668 -4.496 7.105 1.00 97.06 160 GLU A CA 1
ATOM 1187 C C . GLU A 1 160 ? -8.473 -4.668 8.614 1.00 97.06 160 GLU A C 1
ATOM 1189 O O . GLU A 1 160 ? -9.433 -4.521 9.378 1.00 97.06 160 GLU A O 1
ATOM 1194 N N . ARG A 1 161 ? -7.230 -4.895 9.063 1.00 95.81 161 ARG A N 1
ATOM 1195 C CA . ARG A 1 161 ? -6.899 -4.990 10.494 1.00 95.81 161 ARG A CA 1
ATOM 1196 C C . ARG A 1 161 ? -7.364 -3.749 11.250 1.00 95.81 161 ARG A C 1
ATOM 1198 O O . ARG A 1 161 ? -8.021 -3.876 12.282 1.00 95.81 161 ARG A O 1
ATOM 1205 N N . PHE A 1 162 ? -7.091 -2.558 10.720 1.00 98.06 162 PHE A N 1
ATOM 1206 C CA . PHE A 1 162 ? -7.576 -1.311 11.305 1.00 98.06 162 PHE A CA 1
ATOM 1207 C C . PHE A 1 162 ? -9.107 -1.236 11.338 1.00 98.06 162 PHE A C 1
ATOM 1209 O O . PHE A 1 162 ? -9.680 -0.917 12.378 1.00 98.06 162 PHE A O 1
ATOM 1216 N N . ASN A 1 163 ? -9.788 -1.584 10.246 1.00 97.75 163 ASN A N 1
ATOM 1217 C CA . ASN A 1 163 ? -11.249 -1.538 10.166 1.00 97.75 163 ASN A CA 1
ATOM 1218 C C . ASN A 1 163 ? -11.934 -2.499 11.150 1.00 97.75 163 ASN A C 1
ATOM 1220 O O . ASN A 1 163 ? -12.984 -2.166 11.707 1.00 97.75 163 ASN A O 1
ATOM 1224 N N . VAL A 1 164 ? -11.358 -3.679 11.394 1.00 97.94 164 VAL A N 1
ATOM 1225 C CA . VAL A 1 164 ? -11.837 -4.610 12.428 1.00 97.94 164 VAL A CA 1
ATOM 1226 C C . VAL A 1 164 ? -11.757 -3.961 13.810 1.00 97.94 164 VAL A C 1
ATOM 1228 O O . VAL A 1 164 ? -12.767 -3.910 14.515 1.00 97.94 164 VAL A O 1
ATOM 1231 N N . GLN A 1 165 ? -10.605 -3.392 14.168 1.00 97.62 165 GLN A N 1
ATOM 1232 C CA . GLN A 1 165 ? -10.422 -2.769 15.483 1.00 97.62 165 GLN A CA 1
ATOM 1233 C C . GLN A 1 165 ? -11.262 -1.499 15.647 1.00 97.62 165 GLN A C 1
ATOM 1235 O O . GLN A 1 165 ? -11.876 -1.282 16.689 1.00 97.62 165 GLN A O 1
ATOM 1240 N N . LEU A 1 166 ? -11.403 -0.698 14.591 1.00 97.31 166 LEU A N 1
ATOM 1241 C CA . LEU A 1 166 ? -12.269 0.475 14.605 1.00 97.31 166 LEU A CA 1
ATOM 1242 C C . LEU A 1 166 ? -13.737 0.099 14.852 1.00 97.31 166 LEU A C 1
ATOM 1244 O O . LEU A 1 166 ? -14.434 0.800 15.585 1.00 97.31 166 LEU A O 1
ATOM 1248 N N . ARG A 1 167 ? -14.224 -1.001 14.263 1.00 97.44 167 ARG A N 1
ATOM 1249 C CA . ARG A 1 167 ? -15.582 -1.501 14.530 1.00 97.44 167 ARG A CA 1
ATOM 1250 C C . ARG A 1 167 ? -15.740 -1.964 15.975 1.00 97.44 167 ARG A C 1
ATOM 1252 O O . ARG A 1 167 ? -16.743 -1.613 16.588 1.00 97.44 167 ARG A O 1
ATOM 1259 N N . ALA A 1 168 ? -14.760 -2.681 16.525 1.00 96.62 168 ALA A N 1
ATOM 1260 C CA . ALA A 1 168 ? -14.777 -3.104 17.926 1.00 96.62 168 ALA A CA 1
ATOM 1261 C C . ALA A 1 168 ? -14.825 -1.901 18.889 1.00 96.62 168 ALA A C 1
ATOM 1263 O O . ALA A 1 168 ? -15.670 -1.859 19.784 1.00 96.62 168 ALA A O 1
ATOM 1264 N N . PHE A 1 169 ? -14.001 -0.878 18.640 1.00 96.69 169 PHE A N 1
ATOM 1265 C CA . PHE A 1 169 ? -14.002 0.375 19.401 1.00 96.69 169 PHE A CA 1
ATOM 1266 C C . PHE A 1 169 ? -15.352 1.093 19.336 1.00 96.69 169 PHE A C 1
ATOM 1268 O O . PHE A 1 169 ? -15.912 1.481 20.363 1.00 96.69 169 PHE A O 1
ATOM 1275 N N . LYS A 1 170 ? -15.915 1.228 18.129 1.00 95.38 170 LYS A N 1
ATOM 1276 C CA . LYS A 1 170 ? -17.235 1.840 17.931 1.00 95.38 170 LYS A CA 1
ATOM 1277 C C . LYS A 1 170 ? -18.339 1.055 18.630 1.00 95.38 170 LYS A C 1
ATOM 1279 O O . LYS A 1 170 ? -19.186 1.667 19.263 1.00 95.38 170 LYS A O 1
ATOM 1284 N N . ALA A 1 171 ? -18.338 -0.275 18.549 1.00 95.25 171 ALA A N 1
ATOM 1285 C CA . ALA A 1 171 ? -19.342 -1.108 19.207 1.00 95.25 171 ALA A CA 1
ATOM 1286 C C . ALA A 1 171 ? -19.330 -0.913 20.731 1.00 95.25 171 ALA A C 1
ATOM 1288 O O . ALA A 1 171 ? -20.387 -0.732 21.332 1.00 95.25 171 ALA A O 1
ATOM 1289 N N . ARG A 1 172 ? -18.137 -0.858 21.338 1.00 93.69 172 ARG A N 1
ATOM 1290 C CA . ARG A 1 172 ? -17.977 -0.586 22.772 1.00 93.69 172 ARG A CA 1
ATOM 1291 C C . ARG A 1 172 ? -18.529 0.787 23.160 1.00 93.69 172 ARG A C 1
ATOM 1293 O O . ARG A 1 172 ? -19.257 0.887 24.138 1.00 93.69 172 ARG A O 1
ATOM 1300 N N . ASN A 1 173 ? -18.207 1.825 22.389 1.00 87.94 173 ASN A N 1
ATOM 1301 C CA . ASN A 1 173 ? -18.555 3.202 22.750 1.00 87.94 173 ASN A CA 1
ATOM 1302 C C . ASN A 1 173 ? -19.995 3.590 22.363 1.00 87.94 173 ASN A C 1
ATOM 1304 O O . ASN A 1 173 ? -20.591 4.454 23.001 1.00 87.94 173 ASN A O 1
ATOM 1308 N N . ASN A 1 174 ? -20.574 2.946 21.346 1.00 80.12 174 ASN A N 1
ATOM 1309 C CA . ASN A 1 174 ? -21.967 3.150 20.942 1.00 80.12 174 ASN A CA 1
ATOM 1310 C C . ASN A 1 174 ? -22.947 2.332 21.806 1.00 80.12 174 ASN A C 1
ATOM 1312 O O . ASN A 1 174 ? -24.119 2.685 21.887 1.00 80.12 174 ASN A O 1
ATOM 1316 N N . GLY A 1 175 ? -22.484 1.254 22.457 1.00 60.44 175 GLY A N 1
ATOM 1317 C CA . GLY A 1 175 ? -23.250 0.493 23.455 1.00 60.44 175 GLY A CA 1
ATOM 1318 C C . GLY A 1 175 ? -23.325 1.166 24.833 1.00 60.44 175 GLY A C 1
ATOM 1319 O O . GLY A 1 175 ? -24.152 0.789 25.657 1.00 60.44 175 GLY A O 1
ATOM 1320 N N . THR A 1 176 ? -22.503 2.189 25.074 1.00 53.03 176 THR A N 1
ATOM 1321 C CA . THR A 1 176 ? -22.518 3.049 26.266 1.00 53.03 176 THR A CA 1
ATOM 1322 C C . THR A 1 176 ? -23.230 4.377 25.993 1.00 53.03 176 THR A C 1
ATOM 1324 O O . THR A 1 176 ? -22.699 5.446 26.293 1.00 53.03 176 THR A O 1
ATOM 1327 N N . ALA A 1 177 ? -24.432 4.342 25.409 1.00 47.38 177 ALA A N 1
ATOM 1328 C CA . ALA A 1 177 ? -25.321 5.499 25.499 1.00 47.38 177 ALA A CA 1
ATOM 1329 C C . ALA A 1 177 ? -25.594 5.765 26.995 1.00 47.38 177 ALA A C 1
ATOM 1331 O O . ALA A 1 177 ? -25.939 4.819 27.710 1.00 47.38 177 ALA A O 1
ATOM 1332 N N . PRO A 1 178 ? -25.403 6.995 27.511 1.00 45.38 178 PRO A N 1
ATOM 1333 C CA . PRO A 1 178 ? -25.653 7.277 28.915 1.00 45.38 178 PRO A CA 1
ATOM 1334 C C . PRO A 1 178 ? -27.120 6.979 29.218 1.00 45.38 178 PRO A C 1
ATOM 1336 O O . PRO A 1 178 ? -28.015 7.538 28.584 1.00 45.38 178 PRO A O 1
ATOM 1339 N N . ALA A 1 179 ? -27.357 6.081 30.177 1.00 47.31 179 ALA A N 1
ATOM 1340 C CA . ALA A 1 179 ? -28.674 5.894 30.759 1.00 47.31 179 ALA A CA 1
ATOM 1341 C C . ALA A 1 179 ? -29.183 7.271 31.199 1.00 47.31 179 ALA A C 1
ATOM 1343 O O . ALA A 1 179 ? -28.545 7.941 32.018 1.00 47.31 179 ALA A O 1
ATOM 1344 N N . ALA A 1 180 ? -30.289 7.710 30.600 1.00 44.75 180 ALA A N 1
ATOM 1345 C CA . ALA A 1 180 ? -30.987 8.904 31.034 1.00 44.75 180 ALA A CA 1
ATOM 1346 C C . ALA A 1 180 ? -31.253 8.770 32.543 1.00 44.75 180 ALA A C 1
ATOM 1348 O O . ALA A 1 180 ? -31.803 7.765 32.997 1.00 44.75 180 ALA A O 1
ATOM 1349 N N . LYS A 1 181 ? -30.773 9.747 33.320 1.00 40.12 181 LYS A N 1
ATOM 1350 C CA . LYS A 1 181 ? -31.096 9.874 34.748 1.00 40.12 181 LYS A CA 1
ATOM 1351 C C . LYS A 1 181 ? -32.624 10.039 34.904 1.00 40.12 181 LYS A C 1
ATOM 1353 O O . LYS A 1 181 ? -33.235 10.560 33.973 1.00 40.12 181 LYS A O 1
ATOM 1358 N N . PRO A 1 182 ? -33.190 9.572 36.033 1.00 51.56 182 PRO A N 1
ATOM 1359 C CA . PRO A 1 182 ? -34.594 9.178 36.176 1.00 51.56 182 PRO A CA 1
ATOM 1360 C C . PRO A 1 182 ? -35.596 10.309 35.952 1.00 51.56 182 PRO A C 1
ATOM 1362 O O . PRO A 1 182 ? -35.251 11.473 36.259 1.00 51.56 182 PRO A O 1
#